Protein AF-A0A821ZED7-F1 (afdb_monomer)

Solvent-accessible surface area (backbone atoms only — not comparable to full-atom values): 11485 Å² total; per-residue (Å²): 118,68,42,68,79,34,66,91,42,49,77,51,62,56,98,90,36,74,60,64,66,89,78,48,99,65,53,73,70,54,50,53,51,42,53,54,39,48,53,54,67,72,41,85,86,70,40,45,30,49,50,81,95,65,51,43,73,31,58,73,93,42,46,55,97,57,36,28,42,31,74,56,86,96,61,65,50,44,13,25,64,78,73,49,38,64,53,63,80,92,54,79,62,94,71,39,61,68,61,51,50,53,52,52,52,31,54,76,72,66,37,33,46,43,71,85,81,56,51,80,43,80,78,89,59,62,57,31,76,38,74,44,97,87,68,50,48,21,28,55,87,78,29,42,53,57,89,72,66,90,68,74,61,58,52,72,74,36,50,53,53,48,54,51,56,54,56,72,67,50,74,91,82,78,83,83,82,87,85,86,86,88,88,132

Mean predicted aligned error: 10.63 Å

Structure (mmCIF, N/CA/C/O backbone):
data_AF-A0A821ZED7-F1
#
_entry.id   AF-A0A821ZED7-F1
#
loop_
_atom_site.group_PDB
_atom_site.id
_atom_site.type_symbol
_atom_site.label_atom_id
_atom_site.label_alt_id
_atom_site.label_comp_id
_atom_site.label_asym_id
_atom_site.label_entity_id
_atom_site.label_seq_id
_atom_site.pdbx_PDB_ins_code
_atom_site.Cartn_x
_atom_site.Cartn_y
_atom_site.Cartn_z
_atom_site.occupancy
_atom_site.B_iso_or_equiv
_atom_site.auth_seq_id
_atom_site.auth_comp_id
_atom_site.auth_asym_id
_atom_site.auth_atom_id
_atom_site.pdbx_PDB_model_num
ATOM 1 N N . MET A 1 1 ? -22.195 -2.276 27.627 1.00 65.94 1 MET A N 1
ATOM 2 C CA . MET A 1 1 ? -23.221 -2.212 26.563 1.00 65.94 1 MET A CA 1
ATOM 3 C C . MET A 1 1 ? -22.859 -3.250 25.502 1.00 65.94 1 MET A C 1
ATOM 5 O O . MET A 1 1 ? -21.744 -3.191 25.002 1.00 65.94 1 MET A O 1
ATOM 9 N N . LYS A 1 2 ? -23.727 -4.237 25.220 1.00 77.44 2 LYS A N 1
ATOM 10 C CA . LYS A 1 2 ? -23.383 -5.402 24.369 1.00 77.44 2 LYS A CA 1
ATOM 11 C C . LYS A 1 2 ? -23.077 -5.035 22.908 1.00 77.44 2 LYS A C 1
ATOM 13 O O . LYS A 1 2 ? -22.181 -5.623 22.322 1.00 77.44 2 LYS A O 1
ATOM 18 N N . SER A 1 3 ? -23.728 -4.008 22.360 1.00 76.69 3 SER A N 1
ATOM 19 C CA . SER A 1 3 ? -23.512 -3.530 20.980 1.00 76.69 3 SER A CA 1
ATOM 20 C C . SER A 1 3 ? -22.086 -3.054 20.676 1.00 76.69 3 SER A C 1
ATOM 22 O O . SER A 1 3 ? -21.687 -2.979 19.524 1.00 76.69 3 SER A O 1
ATOM 24 N N . MET A 1 4 ? -21.287 -2.743 21.699 1.00 81.62 4 MET A N 1
ATOM 25 C CA . MET A 1 4 ? -19.880 -2.355 21.526 1.00 81.62 4 MET A CA 1
ATOM 26 C C . MET A 1 4 ? -18.943 -3.569 21.420 1.00 81.62 4 MET A C 1
ATOM 28 O O . MET A 1 4 ? -17.781 -3.428 21.043 1.00 81.62 4 MET A O 1
ATOM 32 N N . GLN A 1 5 ? -19.440 -4.755 21.767 1.00 83.38 5 GLN A N 1
ATOM 33 C CA . GLN A 1 5 ? -18.727 -6.032 21.708 1.00 83.38 5 GLN A CA 1
ATOM 34 C C . GLN A 1 5 ? -19.256 -6.927 20.580 1.00 83.38 5 GLN A C 1
ATOM 36 O O . GLN A 1 5 ? -18.523 -7.790 20.113 1.00 83.38 5 GLN A O 1
ATOM 41 N N . ASP A 1 6 ? -20.491 -6.694 20.130 1.00 85.56 6 ASP A N 1
ATOM 42 C CA . ASP A 1 6 ? -21.170 -7.459 19.088 1.00 85.56 6 ASP A CA 1
ATOM 43 C C . ASP A 1 6 ? -21.536 -6.555 17.902 1.00 85.56 6 ASP A C 1
ATOM 45 O O . ASP A 1 6 ? -22.402 -5.683 18.007 1.00 85.56 6 ASP A O 1
ATOM 49 N N . GLU A 1 7 ? -20.868 -6.783 16.770 1.00 87.31 7 GLU A N 1
ATOM 50 C CA . GLU A 1 7 ? -21.065 -6.045 15.519 1.00 87.31 7 GLU A CA 1
ATOM 51 C C . GLU A 1 7 ? -22.490 -6.192 14.963 1.00 87.31 7 GLU A C 1
ATOM 53 O O . GLU A 1 7 ? -23.028 -5.239 14.402 1.00 87.31 7 GLU A O 1
ATOM 58 N N . THR A 1 8 ? -23.152 -7.335 15.177 1.00 86.25 8 THR A N 1
ATOM 59 C CA . THR A 1 8 ? -24.522 -7.576 14.681 1.00 86.25 8 THR A CA 1
ATOM 60 C C . THR A 1 8 ? -25.559 -6.694 15.377 1.00 86.25 8 THR A C 1
ATOM 62 O O . THR A 1 8 ? -26.624 -6.389 14.828 1.00 86.25 8 THR A O 1
ATOM 65 N N . LEU A 1 9 ? -25.221 -6.235 16.584 1.00 86.69 9 LEU A N 1
ATOM 66 C CA . LEU A 1 9 ? -26.034 -5.361 17.419 1.00 86.69 9 LEU A CA 1
ATOM 67 C C . LEU A 1 9 ? -25.648 -3.881 17.270 1.00 86.69 9 LEU A C 1
ATOM 69 O O . LEU A 1 9 ? -26.170 -3.042 18.012 1.00 86.69 9 LEU A O 1
ATOM 73 N N . MET A 1 10 ? -24.747 -3.547 16.339 1.00 86.88 10 MET A N 1
ATOM 74 C CA . MET A 1 10 ? -24.319 -2.179 16.059 1.00 86.88 10 MET A CA 1
ATOM 75 C C . MET A 1 10 ? -25.014 -1.617 14.801 1.00 86.88 10 MET A C 1
ATOM 77 O O . MET A 1 10 ? -25.105 -2.302 13.782 1.00 86.88 10 MET A O 1
ATOM 81 N N . PRO A 1 11 ? -25.490 -0.358 14.821 1.00 87.88 11 PRO A N 1
ATOM 82 C CA . PRO A 1 11 ? -25.759 0.457 16.006 1.00 87.88 11 PRO A CA 1
ATOM 83 C C . PRO A 1 11 ? -26.922 -0.123 16.839 1.00 87.88 11 PRO A C 1
ATOM 85 O O . PRO A 1 11 ? -27.769 -0.833 16.292 1.00 87.88 11 PRO A O 1
ATOM 88 N N . PRO A 1 12 ? -27.010 0.189 18.146 1.00 87.31 12 PRO A N 1
ATOM 89 C CA . PRO A 1 12 ? -28.107 -0.255 18.996 1.00 87.31 12 PRO A CA 1
ATOM 90 C C . PRO A 1 12 ? -29.443 0.304 18.492 1.00 87.31 12 PRO A C 1
ATOM 92 O O . PRO A 1 12 ? -29.582 1.501 18.223 1.00 87.31 12 PRO A O 1
ATOM 95 N N . ARG A 1 13 ? -30.437 -0.582 18.374 1.00 87.50 13 ARG A N 1
ATOM 96 C CA . ARG A 1 13 ? -31.783 -0.270 17.877 1.00 87.50 13 ARG A CA 1
ATOM 97 C C . ARG A 1 13 ? -32.850 -0.687 18.888 1.00 87.50 13 ARG A C 1
ATOM 99 O O . ARG A 1 13 ? -32.716 -1.721 19.536 1.00 87.50 13 ARG A O 1
ATOM 106 N N . CYS A 1 14 ? -33.933 0.079 18.969 1.00 86.62 14 CYS A N 1
ATOM 107 C CA . CYS A 1 14 ? -35.180 -0.300 19.636 1.00 86.62 14 CYS A CA 1
ATOM 108 C C . CYS A 1 14 ? -36.327 -0.106 18.641 1.00 86.62 14 CYS A C 1
ATOM 110 O O . CYS A 1 14 ? -36.408 0.943 18.002 1.00 86.62 14 CYS A O 1
ATOM 112 N N . CYS A 1 15 ? -37.180 -1.117 18.454 1.00 88.69 15 CYS A N 1
ATOM 113 C CA . CYS A 1 15 ? -38.285 -1.067 17.486 1.00 88.69 15 CYS A CA 1
ATOM 114 C C . CYS A 1 15 ? -37.839 -0.601 16.080 1.00 88.69 15 CYS A C 1
ATOM 116 O O . CYS A 1 15 ? -38.479 0.251 15.472 1.00 88.69 15 CYS A O 1
ATOM 118 N N . GLN A 1 16 ? -36.700 -1.120 15.595 1.00 83.19 16 GLN A N 1
ATOM 119 C CA . GLN A 1 16 ? -36.053 -0.755 14.318 1.00 83.19 16 GLN A CA 1
ATOM 120 C C . GLN A 1 16 ? -35.520 0.687 14.208 1.00 83.19 16 GLN A C 1
ATOM 122 O O . GLN A 1 16 ? -34.927 1.042 13.192 1.00 83.19 16 GLN A O 1
ATOM 127 N N . LYS A 1 17 ? -35.645 1.515 15.248 1.00 87.00 17 LYS A N 1
ATOM 128 C CA . LYS A 1 17 ? -35.076 2.867 15.281 1.00 87.00 17 LYS A CA 1
ATOM 129 C C . LYS A 1 17 ? -33.720 2.852 15.976 1.00 87.00 17 LYS A C 1
ATOM 131 O O . LYS A 1 17 ? -33.575 2.234 17.032 1.00 87.00 17 LYS A O 1
ATOM 136 N N . ILE A 1 18 ? -32.730 3.524 15.386 1.00 86.31 18 ILE A N 1
ATOM 137 C CA . ILE A 1 18 ? -31.424 3.739 16.024 1.00 86.31 18 ILE A CA 1
ATOM 138 C C . ILE 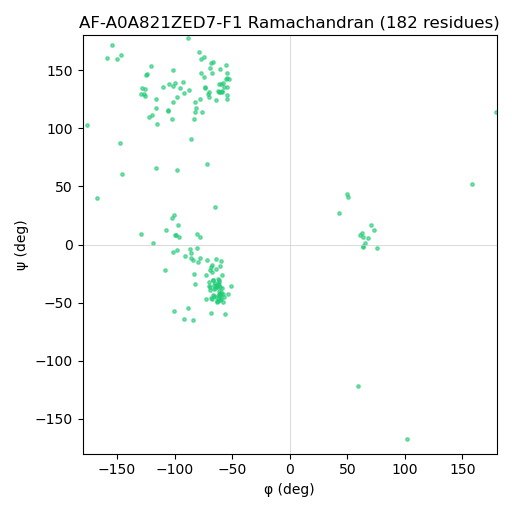A 1 18 ? -31.649 4.559 17.289 1.00 86.31 18 ILE A C 1
ATOM 140 O O . ILE A 1 18 ? -32.362 5.560 17.257 1.00 86.31 18 ILE A O 1
ATOM 144 N N . ILE A 1 19 ? -31.053 4.123 18.393 1.00 85.38 19 ILE A N 1
ATOM 145 C CA . ILE A 1 19 ? -31.122 4.843 19.661 1.00 85.38 19 ILE A CA 1
ATOM 146 C C . ILE A 1 19 ? -30.079 5.970 19.613 1.00 85.38 19 ILE A C 1
ATOM 148 O O . ILE A 1 19 ? -28.888 5.664 19.501 1.00 85.38 19 ILE A O 1
ATOM 152 N N . PRO A 1 20 ? -30.482 7.252 19.693 1.00 83.62 20 PRO A N 1
ATOM 153 C CA . PRO A 1 20 ? -29.536 8.359 19.789 1.00 83.62 20 PRO A CA 1
ATOM 154 C C . PRO A 1 20 ? -28.691 8.218 21.053 1.00 83.62 20 PRO A C 1
ATOM 156 O O . PRO A 1 20 ? -29.234 8.003 22.140 1.00 83.62 20 PRO A O 1
ATOM 159 N N . ILE A 1 21 ? -27.369 8.343 20.926 1.00 81.12 21 ILE A N 1
ATOM 160 C CA 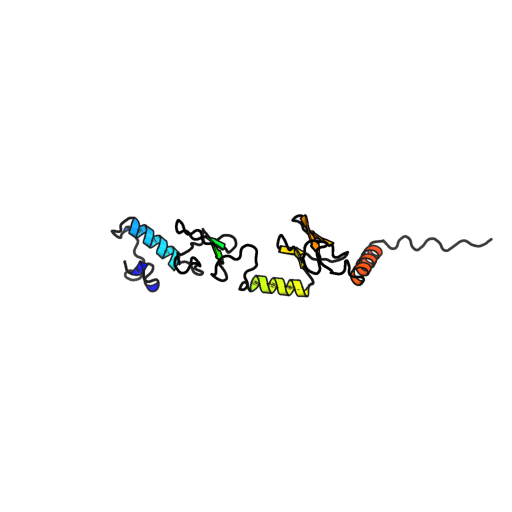. ILE A 1 21 ? -26.476 8.157 22.074 1.00 81.12 21 ILE A CA 1
ATOM 161 C C . ILE A 1 21 ? -26.648 9.236 23.135 1.00 81.12 21 ILE A C 1
ATOM 163 O O . ILE A 1 21 ? -26.498 8.944 24.316 1.00 81.12 21 ILE A O 1
ATOM 167 N N . ASP A 1 22 ? -27.027 10.442 22.717 1.00 76.06 22 ASP A N 1
ATOM 168 C CA . ASP A 1 22 ? -27.210 11.597 23.599 1.00 76.06 22 ASP A CA 1
ATOM 169 C C . ASP A 1 22 ? -28.350 11.381 24.606 1.00 76.06 22 ASP A C 1
ATOM 171 O O . ASP A 1 22 ? -28.396 12.009 25.660 1.00 76.06 22 ASP A O 1
ATOM 175 N N . LEU A 1 23 ? -29.271 10.460 24.298 1.00 71.75 23 LEU A N 1
ATOM 176 C CA . LEU A 1 23 ? -30.372 10.071 25.179 1.00 71.75 23 LEU A CA 1
ATOM 177 C C . LEU A 1 23 ? -29.975 8.976 26.177 1.00 71.75 23 LEU A C 1
ATOM 179 O O . LEU A 1 23 ? -30.729 8.675 27.105 1.00 71.75 23 LEU A O 1
ATOM 183 N N . ALA A 1 24 ? -28.813 8.353 25.995 1.00 75.81 24 ALA A N 1
ATOM 184 C CA . ALA A 1 24 ? -28.309 7.346 26.907 1.00 75.81 24 ALA A CA 1
ATOM 185 C C . ALA A 1 24 ? -27.513 8.023 28.034 1.00 75.81 24 ALA A C 1
ATOM 187 O O . ALA A 1 24 ? -26.651 8.863 27.794 1.00 75.81 24 ALA A O 1
ATOM 188 N N . LYS A 1 25 ? -27.769 7.626 29.288 1.00 83.00 25 LYS A N 1
ATOM 189 C CA . LYS A 1 25 ? -26.986 8.057 30.462 1.00 83.00 25 LYS A CA 1
ATOM 190 C C . LYS A 1 25 ? -25.606 7.387 30.457 1.00 83.00 25 LYS A C 1
ATOM 192 O O . LYS A 1 25 ? -25.348 6.483 31.250 1.00 83.00 25 LYS A O 1
ATOM 197 N N . LEU A 1 26 ? -24.760 7.776 29.509 1.00 84.69 26 LEU A N 1
ATOM 198 C CA . LEU A 1 26 ? -23.417 7.243 29.311 1.00 84.69 26 LEU A CA 1
ATOM 199 C C . LEU A 1 26 ? -22.364 8.196 29.868 1.00 84.69 26 LEU A C 1
ATOM 201 O O . LEU A 1 26 ? -22.533 9.413 29.874 1.00 84.69 26 LEU A O 1
ATOM 205 N N . THR A 1 27 ? -21.248 7.631 30.314 1.00 89.06 27 THR A N 1
ATOM 206 C CA . THR A 1 27 ? -20.055 8.412 30.652 1.00 89.06 27 THR A CA 1
ATOM 207 C C . THR A 1 27 ? -19.317 8.835 29.382 1.00 89.06 27 THR A C 1
ATOM 209 O O . THR A 1 27 ? -19.437 8.185 28.341 1.00 89.06 27 THR A O 1
ATOM 212 N N . SER A 1 28 ? -18.477 9.870 29.466 1.00 87.94 28 SER A N 1
ATOM 213 C CA . SER A 1 28 ? -17.655 10.325 28.333 1.00 87.94 28 SER A CA 1
ATOM 214 C C . SER A 1 28 ? -16.826 9.188 27.725 1.00 87.94 28 SER A C 1
ATOM 216 O O . SER A 1 28 ? -16.822 8.997 26.514 1.00 87.94 28 SER A O 1
ATOM 218 N N . THR A 1 29 ? -16.227 8.334 28.562 1.00 88.69 29 THR A N 1
ATOM 219 C CA . THR A 1 29 ? -15.468 7.156 28.111 1.00 88.69 29 THR A CA 1
ATOM 220 C C . THR A 1 29 ? -16.332 6.138 27.362 1.00 88.69 29 THR A C 1
ATOM 222 O O . THR A 1 29 ? -15.872 5.500 26.416 1.00 88.69 29 THR A O 1
ATOM 225 N N . GLN A 1 30 ? -17.590 5.945 27.765 1.00 88.94 30 GLN A N 1
ATOM 226 C CA . GLN A 1 30 ? -18.505 5.044 27.058 1.00 88.94 30 GLN A CA 1
ATOM 227 C C . GLN A 1 30 ? -18.900 5.608 25.693 1.00 88.94 30 GLN A C 1
ATOM 229 O O . GLN A 1 30 ? -18.949 4.849 24.726 1.00 88.94 30 GLN A O 1
ATOM 234 N N . ILE A 1 31 ? -19.128 6.919 25.611 1.00 88.62 31 ILE A N 1
ATOM 235 C CA . ILE A 1 31 ? -19.429 7.627 24.362 1.00 88.62 31 ILE A CA 1
ATOM 236 C C . ILE A 1 31 ? -18.240 7.526 23.397 1.00 88.62 31 ILE A C 1
ATOM 238 O O . ILE A 1 31 ? -18.404 7.106 22.252 1.00 88.62 31 ILE A O 1
ATOM 242 N N . GLU A 1 32 ? -17.023 7.805 23.866 1.00 87.94 32 GLU A N 1
ATOM 243 C CA . GLU A 1 32 ? -15.794 7.674 23.070 1.00 87.94 32 GLU A CA 1
ATOM 244 C C . GLU A 1 32 ? -15.605 6.253 22.532 1.00 87.94 32 GLU A C 1
ATOM 246 O O . GLU A 1 32 ? -15.394 6.050 21.333 1.00 87.94 32 GLU A O 1
ATOM 251 N N . ASN A 1 33 ? -15.738 5.252 23.406 1.00 88.44 33 ASN A N 1
ATOM 252 C CA . ASN A 1 33 ? -15.625 3.853 23.014 1.00 88.44 33 ASN A CA 1
ATOM 253 C C . ASN A 1 33 ? -16.723 3.448 22.024 1.00 88.44 33 ASN A C 1
ATOM 255 O O . ASN A 1 33 ? -16.462 2.652 21.120 1.00 88.44 33 ASN A O 1
ATOM 259 N N . PHE A 1 34 ? -17.942 3.979 22.166 1.00 90.38 34 PHE A N 1
ATOM 260 C CA . PHE A 1 34 ? -19.003 3.728 21.199 1.00 90.38 34 PHE A CA 1
ATOM 261 C C . PHE A 1 34 ? -18.637 4.291 19.836 1.00 90.38 34 PHE A C 1
ATOM 263 O O . PHE A 1 34 ? -18.731 3.563 18.855 1.00 90.38 34 PHE A O 1
ATOM 270 N N . HIS A 1 35 ? -18.195 5.547 19.752 1.00 90.38 35 HIS A N 1
ATOM 271 C CA . HIS A 1 35 ? -17.814 6.144 18.473 1.00 90.38 35 HIS A CA 1
ATOM 272 C C . HIS A 1 35 ? -16.650 5.391 17.828 1.00 90.38 35 HIS A C 1
ATOM 274 O O . HIS A 1 35 ? -16.680 5.139 16.623 1.00 90.38 35 HIS A O 1
ATOM 280 N N . ALA A 1 36 ? -15.662 4.970 18.623 1.00 90.88 36 ALA A N 1
ATOM 281 C CA . ALA A 1 36 ? -14.556 4.148 18.146 1.00 90.88 36 ALA A CA 1
ATOM 282 C C . ALA A 1 36 ? -15.047 2.809 17.570 1.00 90.88 36 ALA A C 1
ATOM 284 O O . ALA A 1 36 ? -14.664 2.447 16.457 1.00 90.88 36 ALA A O 1
ATOM 285 N N . LYS A 1 37 ? -15.935 2.104 18.284 1.00 92.00 37 LYS A N 1
ATOM 286 C CA . LYS A 1 37 ? -16.504 0.828 17.827 1.00 92.00 37 LYS A CA 1
ATOM 287 C C . LYS A 1 37 ? -17.467 0.975 16.662 1.00 92.00 37 LYS A C 1
ATOM 289 O O . LYS A 1 37 ? -17.469 0.133 15.775 1.00 92.00 37 LYS A O 1
ATOM 294 N N . HIS A 1 38 ? -18.237 2.055 16.626 1.00 91.94 38 HIS A N 1
ATOM 295 C CA . HIS A 1 38 ? -19.121 2.365 15.514 1.00 91.94 38 HIS A CA 1
ATOM 296 C C . HIS A 1 38 ? -18.305 2.564 14.245 1.00 91.94 38 HIS A C 1
ATOM 298 O O . HIS A 1 38 ? -18.601 1.941 13.235 1.00 91.94 38 HIS A O 1
ATOM 304 N N . LEU A 1 39 ? -17.246 3.378 14.317 1.00 93.88 39 LEU A N 1
ATOM 305 C CA . LEU A 1 39 ? -16.345 3.613 13.195 1.00 93.88 39 LEU A CA 1
ATOM 306 C C . LEU A 1 39 ? -15.669 2.321 12.727 1.00 93.88 39 LEU A C 1
ATOM 308 O O . LEU A 1 39 ? -15.585 2.083 11.523 1.00 93.88 39 LEU A O 1
ATOM 312 N N . GLU A 1 40 ? -15.185 1.501 13.662 1.00 95.62 40 GLU A N 1
ATOM 313 C CA . GLU A 1 40 ? -14.611 0.189 13.359 1.00 95.62 40 GLU A CA 1
ATOM 314 C C . GLU A 1 40 ? -15.626 -0.667 12.593 1.00 95.62 40 GLU A C 1
ATOM 316 O O . GLU A 1 40 ? -15.390 -1.010 11.436 1.00 95.62 40 GLU A O 1
ATOM 321 N N . TYR A 1 41 ? -16.792 -0.930 13.179 1.00 93.75 41 TYR A N 1
ATOM 322 C CA . TYR A 1 41 ? -17.798 -1.820 12.602 1.00 93.75 41 TYR A CA 1
ATOM 323 C C . TYR A 1 41 ? -18.427 -1.291 11.308 1.00 93.75 41 TYR A C 1
ATOM 325 O O . TYR A 1 41 ? -18.730 -2.073 10.415 1.00 93.75 41 TYR A O 1
ATOM 333 N N . SER A 1 42 ? -18.535 0.028 11.131 1.00 92.25 42 SER A N 1
ATOM 334 C CA . SER A 1 42 ? -19.018 0.618 9.877 1.00 92.25 42 SER A CA 1
ATOM 335 C C . SER A 1 42 ? -17.973 0.634 8.754 1.00 92.25 42 SER A C 1
ATOM 337 O O . SER A 1 42 ? -18.300 0.959 7.615 1.00 92.25 42 SER A O 1
ATOM 339 N N . THR A 1 43 ? -16.702 0.346 9.049 1.00 94.62 43 THR A N 1
ATOM 340 C CA . THR A 1 43 ? -15.640 0.318 8.035 1.00 94.62 43 THR A CA 1
ATOM 341 C C . THR A 1 43 ? -15.654 -1.030 7.313 1.00 94.62 43 THR A C 1
ATOM 343 O O . THR A 1 43 ? -15.502 -2.065 7.951 1.00 94.62 43 THR A O 1
ATOM 346 N N . LYS A 1 44 ? -15.795 -1.022 5.981 1.00 90.69 44 LYS A N 1
ATOM 347 C CA . LYS A 1 44 ? -15.845 -2.237 5.146 1.00 90.69 44 LYS A CA 1
ATOM 348 C C . LYS A 1 44 ? -14.501 -2.977 5.094 1.00 90.69 44 LYS A C 1
ATOM 350 O O . LYS A 1 44 ? -14.404 -4.118 5.530 1.00 90.69 44 LYS A O 1
ATOM 355 N N . ASP A 1 45 ? -13.447 -2.308 4.628 1.00 92.31 45 ASP A N 1
ATOM 356 C CA . ASP A 1 45 ? -12.113 -2.906 4.471 1.00 92.31 45 ASP A CA 1
ATOM 357 C C . ASP A 1 45 ? -11.215 -2.574 5.662 1.00 92.31 45 ASP A C 1
ATOM 359 O O . ASP A 1 45 ? -10.208 -1.865 5.547 1.00 92.31 45 ASP A O 1
ATOM 363 N N . ARG A 1 46 ? -11.603 -3.076 6.839 1.00 96.06 46 ARG A N 1
ATOM 364 C CA . ARG A 1 46 ? -10.897 -2.800 8.095 1.00 96.06 46 ARG A CA 1
ATOM 365 C C . ARG A 1 46 ? -9.414 -3.143 8.004 1.00 96.06 46 ARG A C 1
ATOM 367 O O . ARG A 1 46 ? -8.975 -4.075 7.319 1.00 96.06 46 ARG A O 1
ATOM 374 N N . LEU A 1 47 ? -8.630 -2.367 8.735 1.00 98.00 47 LEU A N 1
ATOM 375 C CA . LEU A 1 47 ? -7.212 -2.598 8.912 1.00 98.00 47 LEU A CA 1
ATOM 376 C C . LEU A 1 47 ? -6.922 -2.646 10.403 1.00 98.00 47 LEU A C 1
ATOM 378 O O . LEU A 1 47 ? -7.375 -1.794 11.161 1.00 98.00 47 LEU A O 1
ATOM 382 N N . TYR A 1 48 ? -6.156 -3.644 10.807 1.00 97.94 48 TYR A N 1
ATOM 383 C CA . TYR A 1 48 ? -5.719 -3.827 12.180 1.00 97.94 48 TYR A CA 1
ATOM 384 C C . TYR A 1 48 ? -4.202 -3.811 12.216 1.00 97.94 48 TYR A C 1
ATOM 386 O O . TYR A 1 48 ? -3.555 -4.134 11.221 1.00 97.94 48 TYR A O 1
ATOM 394 N N . CYS A 1 49 ? -3.635 -3.429 13.356 1.00 98.25 49 CYS A N 1
ATOM 395 C CA . CYS A 1 49 ? -2.201 -3.530 13.573 1.00 98.25 49 CYS A CA 1
ATOM 396 C C . CYS A 1 49 ? -1.736 -4.970 13.325 1.00 98.25 49 CYS A C 1
ATOM 398 O O . CYS A 1 49 ? -2.231 -5.899 13.959 1.00 98.25 49 CYS A O 1
ATOM 400 N N . SER A 1 50 ? -0.755 -5.140 12.441 1.00 98.06 50 SER A N 1
ATOM 401 C CA . SER A 1 50 ? -0.186 -6.445 12.083 1.00 98.06 50 SER A CA 1
ATOM 402 C C . SER A 1 50 ? 0.526 -7.147 13.238 1.00 98.06 50 SER A C 1
ATOM 404 O O . SER A 1 50 ? 0.865 -8.318 13.114 1.00 98.06 50 SER A O 1
ATOM 406 N N . GLN A 1 51 ? 0.787 -6.444 14.344 1.00 97.94 51 GLN A N 1
ATOM 407 C CA . GLN A 1 51 ? 1.326 -7.036 15.561 1.00 97.94 51 GLN A CA 1
ATOM 408 C C . GLN A 1 51 ? 0.217 -7.789 16.307 1.00 97.94 51 GLN A C 1
ATOM 410 O O . GLN A 1 51 ? -0.679 -7.126 16.843 1.00 97.94 51 GLN A O 1
ATOM 415 N N . PRO A 1 52 ? 0.294 -9.130 16.436 1.00 95.31 52 PRO A N 1
ATOM 416 C CA . PRO A 1 52 ? -0.796 -9.926 17.008 1.00 95.31 52 PRO A CA 1
ATOM 417 C C . PRO A 1 52 ? -1.162 -9.522 18.442 1.00 95.31 52 PRO A C 1
ATOM 419 O O . PRO A 1 52 ? -2.337 -9.451 18.791 1.00 95.31 52 PRO A O 1
ATOM 422 N N . THR A 1 53 ? -0.165 -9.158 19.256 1.00 96.69 53 THR A N 1
ATOM 423 C CA . THR A 1 53 ? -0.361 -8.680 20.638 1.00 96.69 53 THR A CA 1
ATOM 424 C C . THR A 1 53 ? -0.976 -7.278 20.730 1.00 96.69 53 THR A C 1
ATOM 426 O O . THR A 1 53 ? -1.394 -6.853 21.805 1.00 96.69 53 THR A O 1
ATOM 429 N N . CYS A 1 54 ? -1.021 -6.531 19.625 1.00 97.31 54 CYS A N 1
ATOM 430 C CA . CYS A 1 54 ? -1.604 -5.196 19.565 1.00 97.31 54 CYS A CA 1
ATOM 431 C C . CYS A 1 54 ? -3.011 -5.226 18.971 1.00 97.31 54 CYS A C 1
ATOM 433 O O . CYS A 1 54 ? -3.934 -4.726 19.612 1.00 97.31 54 CYS A O 1
ATOM 435 N N . SER A 1 55 ? -3.150 -5.747 17.743 1.00 95.81 55 SER A N 1
ATOM 436 C CA . SER A 1 55 ? -4.406 -5.904 16.987 1.00 95.81 55 SER A CA 1
ATOM 437 C C . SER A 1 55 ? -5.364 -4.702 17.048 1.00 95.81 55 SER A C 1
ATOM 439 O O . SER A 1 55 ? -6.576 -4.836 16.923 1.0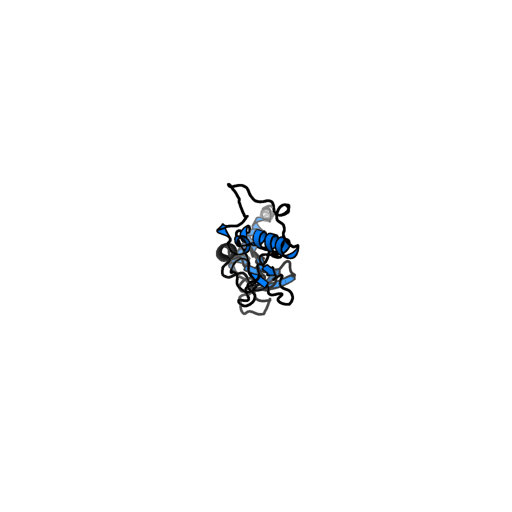0 95.81 55 SER A O 1
ATOM 441 N N . THR A 1 56 ? -4.829 -3.495 17.258 1.00 97.25 56 THR A N 1
ATOM 442 C CA . THR A 1 56 ? -5.626 -2.271 17.383 1.00 97.25 56 THR A CA 1
ATOM 443 C C . THR A 1 56 ? -6.153 -1.874 16.011 1.00 97.25 56 THR A C 1
ATOM 445 O O . THR A 1 56 ? -5.392 -1.870 15.041 1.00 97.25 56 THR A O 1
ATOM 448 N N . PHE A 1 57 ? -7.438 -1.522 15.929 1.00 97.69 57 PHE A N 1
ATOM 449 C CA . PHE A 1 57 ? -8.047 -1.002 14.708 1.00 97.69 57 PHE A CA 1
ATOM 450 C C . PHE A 1 57 ? -7.333 0.273 14.235 1.00 97.69 57 PHE A C 1
ATOM 452 O O . PHE A 1 57 ? -7.093 1.204 15.008 1.00 97.69 57 PHE A O 1
ATOM 459 N N . ILE A 1 58 ? -6.987 0.309 12.950 1.00 98.12 58 ILE A N 1
ATOM 460 C CA . ILE A 1 58 ? -6.355 1.444 12.285 1.00 98.12 58 ILE A CA 1
ATOM 461 C C . ILE A 1 58 ? -7.437 2.162 11.469 1.00 98.12 58 ILE A C 1
ATOM 463 O O . ILE A 1 58 ? -7.870 1.641 10.440 1.00 98.12 58 ILE A O 1
ATOM 467 N N . PRO A 1 59 ? -7.882 3.358 11.895 1.00 96.62 59 PRO A N 1
ATOM 468 C CA . PRO A 1 59 ? -8.946 4.067 11.201 1.00 96.62 59 PRO A CA 1
ATOM 469 C C . PRO A 1 59 ? -8.472 4.566 9.825 1.00 96.62 59 PRO A C 1
ATOM 471 O O . PRO A 1 59 ? -7.296 4.920 9.693 1.00 96.62 59 PRO A O 1
ATOM 474 N N . PRO A 1 60 ? -9.374 4.710 8.831 1.00 96.69 60 PRO A N 1
ATOM 475 C CA . PRO A 1 60 ? -9.019 5.138 7.472 1.00 96.69 60 PRO A CA 1
ATOM 476 C C . PRO A 1 60 ? -8.178 6.419 7.408 1.00 96.69 60 PRO A C 1
ATOM 478 O O . PRO A 1 60 ? -7.242 6.508 6.624 1.00 96.69 60 PRO A O 1
ATOM 481 N N . LYS A 1 61 ? -8.425 7.375 8.315 1.00 96.19 61 LYS A N 1
ATOM 482 C CA . LYS A 1 61 ? -7.650 8.626 8.439 1.00 96.19 61 LYS A CA 1
ATOM 483 C C . LYS A 1 61 ? -6.151 8.442 8.731 1.00 96.19 61 LYS A C 1
ATOM 485 O O . LYS A 1 61 ? -5.395 9.401 8.647 1.00 96.19 61 LYS A O 1
ATOM 490 N N . ARG A 1 62 ? -5.721 7.243 9.139 1.00 96.75 62 ARG A N 1
ATOM 491 C CA . ARG A 1 62 ? -4.315 6.886 9.402 1.00 96.75 62 ARG A CA 1
ATOM 492 C C . ARG A 1 62 ? -3.734 5.963 8.334 1.00 96.75 62 ARG A C 1
ATOM 494 O O . ARG A 1 62 ? -2.675 5.381 8.563 1.00 96.75 62 ARG A O 1
ATOM 501 N N . ILE A 1 63 ? -4.428 5.807 7.209 1.00 96.69 63 ILE A N 1
ATOM 502 C CA . ILE A 1 63 ? -3.975 5.031 6.062 1.00 96.69 63 ILE A CA 1
ATOM 503 C C . ILE A 1 63 ? -3.551 6.013 4.974 1.00 96.69 63 ILE A C 1
ATOM 505 O O . ILE A 1 63 ? -4.368 6.763 4.450 1.00 96.69 63 ILE A O 1
ATOM 509 N N . VAL A 1 64 ? -2.264 6.010 4.637 1.00 95.12 64 VAL A N 1
ATOM 510 C CA . VAL A 1 64 ? -1.682 6.865 3.596 1.00 95.12 64 VAL A CA 1
ATOM 511 C C . VAL A 1 64 ? -0.943 5.971 2.613 1.00 95.12 64 VAL A C 1
ATOM 513 O O . VAL A 1 64 ? -0.132 5.146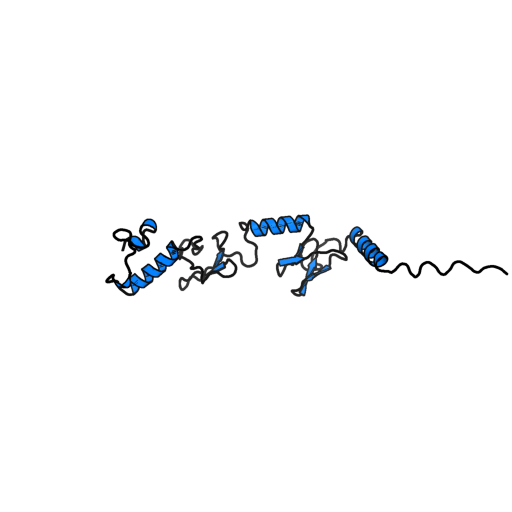 3.026 1.00 95.12 64 VAL A O 1
ATOM 516 N N . ASN A 1 65 ? -1.232 6.110 1.316 1.00 91.88 65 ASN A N 1
ATOM 517 C CA . ASN A 1 65 ? -0.621 5.307 0.247 1.00 91.88 65 ASN A CA 1
ATOM 518 C C . ASN A 1 65 ? -0.672 3.789 0.517 1.00 91.88 65 ASN A C 1
ATOM 520 O O . ASN A 1 65 ? 0.307 3.077 0.316 1.00 91.88 65 ASN A O 1
ATOM 524 N N . GLY A 1 66 ? -1.803 3.299 1.036 1.00 93.38 66 GLY A N 1
ATOM 525 C CA . GLY A 1 66 ? -1.988 1.881 1.361 1.00 93.38 66 GLY A CA 1
ATOM 526 C C . GLY A 1 66 ? -1.221 1.392 2.598 1.00 93.38 66 GLY A C 1
ATOM 527 O O . GLY A 1 66 ? -1.132 0.189 2.832 1.00 93.38 66 GLY A O 1
ATOM 528 N N . ILE A 1 67 ? -0.671 2.297 3.412 1.00 97.00 67 ILE A N 1
ATOM 529 C CA . ILE A 1 67 ? 0.031 1.967 4.656 1.00 97.00 67 ILE A CA 1
ATOM 530 C C . ILE A 1 67 ? -0.732 2.574 5.830 1.00 97.00 67 ILE A C 1
ATOM 532 O O . ILE A 1 67 ? -0.875 3.791 5.929 1.00 97.00 67 ILE A O 1
ATOM 536 N N . GLY A 1 68 ? -1.223 1.720 6.725 1.00 97.56 68 GLY A N 1
ATOM 537 C CA . GLY A 1 68 ? -1.877 2.124 7.963 1.00 97.56 68 GLY A CA 1
ATOM 538 C C . GLY A 1 68 ? -0.902 2.214 9.126 1.00 97.56 68 GLY A C 1
ATOM 539 O O . GLY A 1 68 ? -0.184 1.253 9.391 1.00 97.56 68 GLY A O 1
ATOM 540 N N . THR A 1 69 ? -0.911 3.325 9.860 1.00 98.19 69 THR A N 1
ATOM 541 C CA . THR A 1 69 ? -0.074 3.504 11.060 1.00 98.19 69 THR A CA 1
ATOM 542 C C . THR A 1 69 ? -0.893 3.302 12.329 1.00 98.19 69 THR A C 1
ATOM 544 O O . THR A 1 69 ? -1.854 4.041 12.569 1.00 98.19 69 THR A O 1
ATOM 547 N N . CYS A 1 70 ? -0.479 2.357 13.177 1.00 98.00 70 CYS A N 1
ATOM 548 C CA . CYS A 1 70 ? -1.170 2.019 14.420 1.00 98.00 70 CYS A CA 1
ATOM 549 C C . CYS A 1 70 ? -1.372 3.253 15.329 1.00 98.00 70 CYS A C 1
ATOM 551 O O . CYS A 1 70 ? -0.407 3.975 15.599 1.00 98.00 70 CYS A O 1
ATOM 553 N N . PRO A 1 71 ? -2.603 3.518 15.817 1.00 96.56 71 PRO A N 1
ATOM 554 C CA . PRO A 1 71 ? -2.880 4.657 16.690 1.00 96.56 71 PRO A CA 1
ATOM 555 C C . PRO A 1 71 ? -2.500 4.450 18.153 1.00 96.56 71 PRO A C 1
ATOM 557 O O . PRO A 1 71 ? -2.443 5.430 18.892 1.00 96.56 71 PRO A O 1
ATOM 560 N N . LYS A 1 72 ? -2.253 3.207 18.582 1.00 96.25 72 LYS A N 1
ATOM 561 C CA . LYS A 1 72 ? -1.914 2.905 19.973 1.00 96.25 72 LYS A CA 1
ATOM 562 C C . LYS A 1 72 ? -0.586 3.569 20.344 1.00 96.25 72 LYS A C 1
ATOM 564 O O . LYS A 1 72 ? 0.432 3.330 19.687 1.00 96.25 72 LYS A O 1
ATOM 569 N N . SER A 1 73 ? -0.606 4.372 21.408 1.00 95.31 73 SER A N 1
ATOM 570 C CA . SER A 1 73 ? 0.600 5.000 21.957 1.00 95.31 73 SER A CA 1
ATOM 571 C C . SER A 1 73 ? 1.661 3.940 22.272 1.00 95.31 73 SER A C 1
ATOM 573 O O . SER A 1 73 ? 1.335 2.867 22.782 1.00 95.31 73 SER A O 1
ATOM 575 N N . GLY A 1 74 ? 2.912 4.211 21.900 1.00 95.19 74 GLY A N 1
ATOM 576 C CA . GLY A 1 74 ? 4.036 3.282 22.062 1.00 95.19 74 GLY A CA 1
ATOM 577 C C . GLY A 1 74 ? 4.091 2.115 21.066 1.00 95.19 74 GLY A C 1
ATOM 578 O O . GLY A 1 74 ? 5.044 1.348 21.111 1.00 95.19 74 GLY A O 1
ATOM 579 N N . CYS A 1 75 ? 3.116 1.958 20.158 1.00 96.88 75 CYS A N 1
ATOM 580 C CA . CYS A 1 75 ? 3.159 0.901 19.143 1.00 96.88 75 CYS A CA 1
ATOM 581 C C . CYS A 1 75 ? 3.813 1.374 17.839 1.00 96.88 75 CYS A C 1
ATOM 583 O O . CYS A 1 75 ? 4.839 0.837 17.443 1.00 96.88 75 CYS A O 1
ATOM 585 N N . GLY A 1 76 ? 3.209 2.342 17.140 1.00 95.19 76 GLY A N 1
ATOM 586 C CA . GLY A 1 76 ? 3.765 2.925 15.907 1.00 95.19 76 GLY A CA 1
ATOM 587 C C . GLY A 1 76 ? 3.918 1.980 14.701 1.00 95.19 76 GLY A C 1
ATOM 588 O O . GLY A 1 76 ? 4.336 2.429 13.637 1.00 95.19 76 GLY A O 1
ATOM 589 N N . ILE A 1 77 ? 3.563 0.697 14.832 1.00 97.38 77 ILE A N 1
ATOM 590 C CA . ILE A 1 77 ? 3.708 -0.304 13.769 1.00 97.38 77 ILE A CA 1
ATOM 591 C C . ILE A 1 77 ? 2.871 0.084 12.552 1.00 97.38 77 ILE A C 1
ATOM 593 O O . ILE A 1 77 ? 1.730 0.543 12.674 1.00 97.38 77 ILE A O 1
ATOM 597 N N . THR A 1 78 ? 3.461 -0.108 11.375 1.00 97.81 78 THR A N 1
ATOM 598 C CA . THR A 1 78 ? 2.821 0.155 10.090 1.00 97.81 78 THR A CA 1
ATOM 599 C C . THR A 1 78 ? 2.411 -1.150 9.420 1.00 97.81 78 THR A C 1
ATOM 601 O O . THR A 1 78 ? 3.148 -2.138 9.425 1.00 97.81 78 THR A O 1
ATOM 604 N N . THR A 1 79 ? 1.222 -1.157 8.830 1.00 98.31 79 THR A N 1
ATOM 605 C CA . THR A 1 79 ? 0.587 -2.345 8.257 1.00 98.31 79 THR A CA 1
ATOM 606 C C . THR A 1 79 ? 0.149 -2.056 6.826 1.00 98.31 79 THR A C 1
ATOM 608 O O . THR A 1 79 ? -0.438 -1.011 6.549 1.00 98.31 79 THR A O 1
ATOM 611 N N . CYS A 1 80 ? 0.423 -2.983 5.911 1.00 97.94 80 CYS A N 1
ATOM 612 C CA . CYS A 1 80 ? -0.027 -2.905 4.526 1.00 97.94 80 CYS A CA 1
ATOM 613 C C . CYS A 1 80 ? -1.546 -3.107 4.443 1.00 97.94 80 CYS A C 1
ATOM 615 O O . CYS A 1 80 ? -2.074 -4.108 4.928 1.00 97.94 80 CYS A O 1
ATOM 617 N N . SER A 1 81 ? -2.263 -2.189 3.797 1.00 96.50 81 SER A N 1
ATOM 618 C CA . SER A 1 81 ? -3.721 -2.260 3.671 1.00 96.50 81 SER A CA 1
ATOM 619 C C . SER A 1 81 ? -4.196 -3.392 2.760 1.00 96.50 81 SER A C 1
ATOM 621 O O . SER A 1 81 ? -5.341 -3.818 2.907 1.00 96.50 81 SER A O 1
ATOM 623 N N . ILE A 1 82 ? -3.329 -3.875 1.862 1.00 96.12 82 ILE A N 1
ATOM 624 C CA . ILE A 1 82 ? -3.615 -4.930 0.881 1.00 96.12 82 ILE A CA 1
ATOM 625 C C . ILE A 1 82 ? -3.434 -6.306 1.524 1.00 96.12 82 ILE A C 1
ATOM 627 O O . ILE A 1 82 ? -4.399 -7.041 1.707 1.00 96.12 82 ILE A O 1
ATOM 631 N N . CYS A 1 83 ? -2.208 -6.655 1.933 1.00 96.31 83 CYS A N 1
ATOM 632 C CA . CYS A 1 83 ? -1.927 -7.987 2.477 1.00 96.31 83 CYS A CA 1
ATOM 633 C C . CYS A 1 83 ? -2.188 -8.133 3.981 1.00 96.31 83 CYS A C 1
ATOM 635 O O . CYS A 1 83 ? -2.089 -9.251 4.488 1.00 96.31 83 CYS A O 1
ATOM 637 N N . LYS A 1 84 ? -2.488 -7.029 4.684 1.00 96.81 84 LYS A N 1
ATOM 638 C CA . LYS A 1 84 ? -2.712 -6.943 6.142 1.00 96.81 84 LYS A CA 1
ATOM 639 C C . LYS A 1 84 ? -1.503 -7.347 7.007 1.00 96.81 84 LYS A C 1
ATOM 641 O O . LYS A 1 84 ? -1.616 -7.415 8.227 1.00 96.81 84 LYS A O 1
ATOM 646 N N . ALA A 1 85 ? -0.339 -7.577 6.396 1.00 96.69 85 ALA A N 1
ATOM 647 C CA . ALA A 1 85 ? 0.919 -7.856 7.086 1.00 96.69 85 ALA A CA 1
ATOM 648 C C . ALA A 1 85 ? 1.687 -6.564 7.415 1.00 96.69 85 ALA A C 1
ATOM 650 O O . ALA A 1 85 ? 1.264 -5.461 7.054 1.00 96.69 85 ALA A O 1
ATOM 651 N N . ALA A 1 86 ? 2.833 -6.698 8.089 1.00 96.88 86 ALA A N 1
ATOM 652 C CA . ALA A 1 86 ? 3.738 -5.576 8.330 1.00 96.88 86 ALA A CA 1
ATOM 653 C C . ALA A 1 86 ? 4.080 -4.848 7.018 1.00 96.88 86 ALA A C 1
ATOM 655 O O . ALA A 1 86 ? 4.208 -5.471 5.959 1.00 96.88 86 ALA A O 1
ATOM 656 N N . SER A 1 87 ? 4.196 -3.521 7.087 1.00 96.50 87 SER A N 1
ATOM 657 C CA . SER A 1 87 ? 4.558 -2.707 5.927 1.00 96.50 87 SER A CA 1
ATOM 658 C C . SER A 1 87 ? 5.895 -3.159 5.336 1.00 96.50 87 SER A C 1
ATOM 660 O O . SER A 1 87 ? 6.868 -3.372 6.056 1.00 96.50 87 SER A O 1
ATOM 662 N N . HIS A 1 88 ? 5.947 -3.266 4.011 1.00 93.88 88 HIS A N 1
ATOM 663 C CA . HIS A 1 88 ? 7.124 -3.685 3.241 1.00 93.88 88 HIS A CA 1
ATOM 664 C C . HIS A 1 88 ? 7.851 -2.491 2.588 1.00 93.88 88 HIS A C 1
ATOM 666 O O . HIS A 1 88 ? 8.590 -2.638 1.612 1.00 93.88 88 HIS A O 1
ATOM 672 N N . GLY A 1 89 ? 7.658 -1.285 3.134 1.00 86.94 89 GLY A N 1
ATOM 673 C CA . GLY A 1 89 ? 8.365 -0.076 2.717 1.00 86.94 89 GLY A CA 1
ATOM 674 C C . GLY A 1 89 ? 8.137 0.259 1.242 1.00 86.94 89 GLY A C 1
ATOM 675 O O . GLY A 1 89 ? 7.006 0.469 0.818 1.00 86.94 89 GLY A O 1
ATOM 676 N N . LYS A 1 90 ? 9.225 0.329 0.465 1.00 81.06 90 LYS A N 1
ATOM 677 C CA . LYS A 1 90 ? 9.192 0.651 -0.975 1.00 81.06 90 LYS A CA 1
ATOM 678 C C . LYS A 1 90 ? 8.978 -0.566 -1.882 1.00 81.06 90 LYS A C 1
ATOM 680 O O . LYS A 1 90 ? 8.938 -0.404 -3.101 1.00 81.06 90 LYS A O 1
ATOM 685 N N . LEU A 1 91 ? 8.915 -1.772 -1.320 1.00 86.69 91 LEU A N 1
ATOM 686 C CA . LEU A 1 91 ? 8.644 -2.975 -2.101 1.00 86.69 91 LEU A CA 1
ATOM 687 C C . LEU A 1 91 ? 7.164 -3.006 -2.477 1.00 86.69 91 LEU A C 1
ATOM 689 O O . LEU A 1 91 ? 6.317 -2.582 -1.691 1.00 86.69 91 LEU A O 1
ATOM 693 N N . ASP A 1 92 ? 6.855 -3.507 -3.670 1.00 90.75 92 ASP A N 1
ATOM 694 C CA . ASP A 1 92 ? 5.464 -3.716 -4.064 1.00 90.75 92 ASP A CA 1
ATOM 695 C C . ASP A 1 92 ? 4.851 -4.831 -3.202 1.00 90.75 92 ASP A C 1
ATOM 697 O O . ASP A 1 92 ? 5.543 -5.767 -2.786 1.00 90.75 92 ASP A O 1
ATOM 701 N N . CYS A 1 93 ? 3.552 -4.741 -2.921 1.00 94.62 93 CYS A N 1
ATOM 702 C CA . CYS A 1 93 ? 2.881 -5.772 -2.142 1.00 94.62 93 CYS A CA 1
ATOM 703 C C . CYS A 1 93 ? 2.751 -7.056 -2.979 1.00 94.62 93 CYS A C 1
ATOM 705 O O . CYS A 1 93 ? 2.212 -7.000 -4.084 1.00 94.62 93 CYS A O 1
ATOM 707 N N . PRO A 1 94 ? 3.153 -8.235 -2.470 1.00 91.50 94 PRO A N 1
ATOM 708 C CA . PRO A 1 94 ? 3.046 -9.485 -3.226 1.00 91.50 94 PRO A CA 1
ATOM 709 C C . PRO A 1 94 ? 1.596 -9.930 -3.464 1.00 91.50 94 PRO A C 1
ATOM 711 O O . PRO A 1 94 ? 1.354 -10.766 -4.326 1.00 91.50 94 PRO A O 1
ATOM 714 N N . LYS A 1 95 ? 0.639 -9.387 -2.698 1.00 94.50 95 LYS A N 1
ATOM 715 C CA . LYS A 1 95 ? -0.801 -9.642 -2.858 1.00 94.50 95 LYS A CA 1
ATOM 716 C C . LYS A 1 95 ? -1.528 -8.525 -3.619 1.00 94.50 95 LYS A C 1
ATOM 718 O O . LYS A 1 95 ? -2.751 -8.516 -3.644 1.00 94.50 95 LYS A O 1
ATOM 723 N N . ASP A 1 96 ? -0.801 -7.561 -4.185 1.00 94.62 96 ASP A N 1
ATOM 724 C CA . ASP A 1 96 ? -1.393 -6.529 -5.038 1.00 94.62 96 ASP A CA 1
ATOM 725 C C . ASP A 1 96 ? -1.490 -7.035 -6.479 1.00 94.62 96 ASP A C 1
ATOM 727 O O . ASP A 1 96 ? -0.563 -6.904 -7.284 1.00 94.62 96 ASP A O 1
ATOM 731 N N . GLU A 1 97 ? -2.633 -7.644 -6.785 1.00 93.75 97 GLU A N 1
ATOM 732 C CA . GLU A 1 97 ? -2.936 -8.202 -8.103 1.00 93.75 97 GLU A CA 1
ATOM 733 C C . GLU A 1 97 ? -2.959 -7.133 -9.203 1.00 93.75 97 GLU A C 1
ATOM 735 O O . GLU A 1 97 ? -2.525 -7.398 -10.325 1.00 93.75 97 GLU A O 1
ATOM 740 N N . ALA A 1 98 ? -3.396 -5.909 -8.889 1.00 92.69 98 ALA A N 1
ATOM 741 C CA . ALA A 1 98 ? -3.435 -4.814 -9.854 1.00 92.69 98 ALA A CA 1
ATOM 742 C C . ALA A 1 98 ? -2.016 -4.388 -10.249 1.00 92.69 98 ALA A C 1
ATOM 744 O O . ALA A 1 98 ? -1.695 -4.304 -11.439 1.00 92.69 98 ALA A O 1
ATOM 745 N N . THR A 1 99 ? -1.131 -4.201 -9.265 1.00 92.75 99 THR A N 1
ATOM 746 C CA . THR A 1 99 ? 0.289 -3.943 -9.537 1.00 92.75 99 THR A CA 1
ATOM 747 C C . THR A 1 99 ? 0.919 -5.118 -10.283 1.00 92.75 99 THR A C 1
ATOM 749 O O . THR A 1 99 ? 1.627 -4.902 -11.268 1.00 92.75 99 THR A O 1
ATOM 752 N N . ALA A 1 100 ? 0.634 -6.364 -9.892 1.00 93.19 100 ALA A N 1
ATOM 753 C CA . ALA A 1 100 ? 1.143 -7.544 -10.592 1.00 93.19 100 ALA A CA 1
ATOM 754 C C . ALA A 1 100 ? 0.723 -7.574 -12.075 1.00 93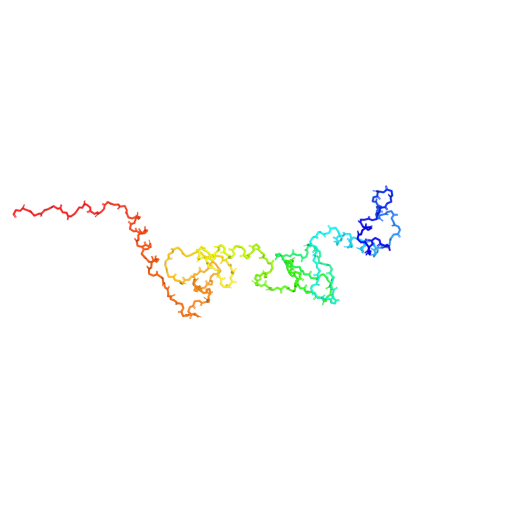.19 100 ALA A C 1
ATOM 756 O O . ALA A 1 100 ? 1.562 -7.839 -12.941 1.00 93.19 100 ALA A O 1
ATOM 757 N N . ALA A 1 101 ? -0.531 -7.232 -12.384 1.00 95.00 101 ALA A N 1
ATOM 758 C CA . ALA A 1 101 ? -1.043 -7.154 -13.750 1.00 95.00 101 ALA A CA 1
ATOM 759 C C . ALA A 1 101 ? -0.335 -6.067 -14.577 1.00 95.00 101 ALA A C 1
ATOM 761 O O . ALA A 1 101 ? 0.110 -6.336 -15.695 1.00 95.00 101 ALA A O 1
ATOM 762 N N . VAL A 1 102 ? -0.140 -4.867 -14.019 1.00 93.94 102 VAL A N 1
ATOM 763 C CA . VAL A 1 102 ? 0.608 -3.784 -14.687 1.00 93.94 102 VAL A CA 1
ATOM 764 C C . VAL A 1 102 ? 2.048 -4.210 -14.979 1.00 93.94 102 VAL A C 1
ATOM 766 O O . VAL A 1 102 ? 2.556 -3.978 -16.077 1.00 93.94 102 VAL A O 1
ATOM 769 N N . LEU A 1 103 ? 2.707 -4.883 -14.031 1.00 93.44 103 LEU A N 1
ATOM 770 C CA . LEU A 1 103 ? 4.063 -5.401 -14.223 1.00 93.44 103 LEU A CA 1
ATOM 771 C C . LEU A 1 103 ? 4.126 -6.503 -15.282 1.00 93.44 103 LEU A C 1
ATOM 773 O O . LEU A 1 103 ? 5.122 -6.593 -15.998 1.00 93.44 103 LEU A O 1
ATOM 777 N N . ALA A 1 104 ? 3.097 -7.338 -15.401 1.00 94.38 104 ALA A N 1
ATOM 778 C CA . ALA A 1 104 ? 3.020 -8.342 -16.455 1.00 94.38 104 ALA A CA 1
ATOM 779 C C . ALA A 1 104 ? 2.886 -7.691 -17.841 1.00 94.38 104 ALA A C 1
ATOM 781 O O . ALA A 1 104 ? 3.596 -8.079 -18.769 1.00 94.38 104 ALA A O 1
ATOM 782 N N . THR A 1 105 ? 2.042 -6.664 -17.975 1.00 96.12 105 THR A N 1
ATOM 783 C CA . THR A 1 105 ? 1.913 -5.877 -19.212 1.00 96.12 105 THR A CA 1
ATOM 784 C C . THR A 1 105 ? 3.225 -5.190 -19.576 1.00 96.12 105 THR A C 1
ATOM 786 O O . THR A 1 105 ? 3.675 -5.297 -20.713 1.00 96.12 105 THR A O 1
ATOM 789 N N . ALA A 1 106 ? 3.888 -4.561 -18.603 1.00 94.69 106 ALA A N 1
ATOM 790 C CA . ALA A 1 106 ? 5.180 -3.916 -18.808 1.00 94.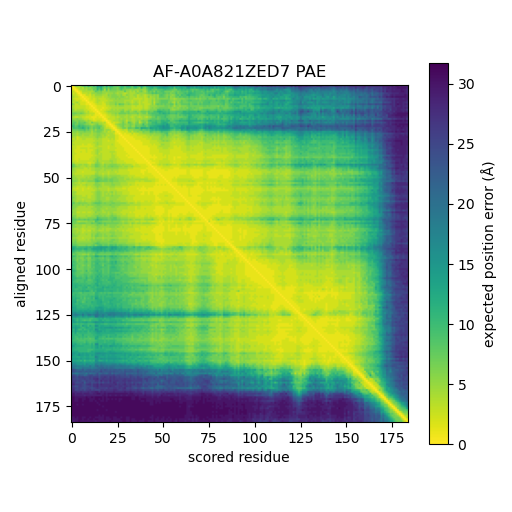69 106 ALA A CA 1
ATOM 791 C C . ALA A 1 106 ? 6.237 -4.893 -19.342 1.00 94.69 106 ALA A C 1
ATOM 793 O O . ALA A 1 106 ? 6.906 -4.588 -20.323 1.00 94.69 106 ALA A O 1
ATOM 794 N N . ARG A 1 107 ? 6.334 -6.102 -18.767 1.00 92.25 107 ARG A N 1
ATOM 795 C CA . ARG A 1 107 ? 7.256 -7.141 -19.259 1.00 92.25 107 ARG A CA 1
ATOM 796 C C . ARG A 1 107 ? 6.969 -7.529 -20.707 1.00 92.25 107 ARG A C 1
ATOM 798 O O . ARG A 1 107 ? 7.908 -7.667 -21.481 1.00 92.25 107 ARG A O 1
ATOM 805 N N . LYS A 1 108 ? 5.693 -7.681 -21.081 1.00 94.69 108 LYS A N 1
ATOM 806 C CA . LYS A 1 108 ? 5.296 -7.997 -22.465 1.00 94.69 108 LYS A CA 1
ATOM 807 C C . LYS A 1 108 ? 5.667 -6.882 -23.445 1.00 94.69 108 LYS A C 1
ATOM 809 O O . LYS A 1 108 ? 6.056 -7.177 -24.565 1.00 94.69 108 LYS A O 1
ATOM 814 N N . ALA A 1 109 ? 5.575 -5.626 -23.014 1.00 93.50 109 ALA A N 1
ATOM 815 C CA . ALA A 1 109 ? 5.979 -4.462 -23.801 1.00 93.50 109 ALA A CA 1
ATOM 816 C C . ALA A 1 109 ? 7.4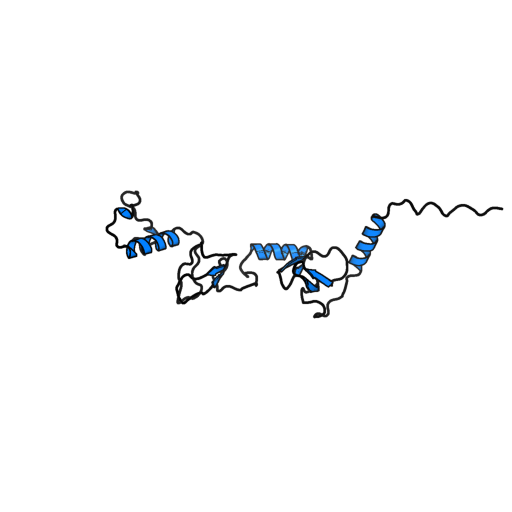99 -4.194 -23.772 1.00 93.50 109 ALA A C 1
ATOM 818 O O . ALA A 1 109 ? 7.974 -3.266 -24.420 1.00 93.50 109 ALA A O 1
ATOM 819 N N . GLY A 1 110 ? 8.272 -4.974 -23.006 1.00 92.88 110 GLY A N 1
ATOM 820 C CA . GLY A 1 110 ? 9.706 -4.754 -22.817 1.00 92.88 110 GLY A CA 1
ATOM 821 C C . GLY A 1 110 ? 10.047 -3.521 -21.975 1.00 92.88 110 GLY A C 1
ATOM 822 O O . GLY A 1 110 ? 11.185 -3.068 -22.019 1.00 92.88 110 GLY A O 1
ATOM 823 N N . TRP A 1 111 ? 9.086 -2.975 -21.224 1.00 95.81 111 TRP A N 1
ATOM 824 C CA . TRP A 1 111 ? 9.283 -1.832 -20.335 1.00 95.81 111 TRP A CA 1
ATOM 825 C C . TRP A 1 111 ? 9.985 -2.230 -19.033 1.00 95.81 111 TRP A C 1
ATOM 827 O O . TRP A 1 111 ? 9.743 -3.303 -18.475 1.00 95.81 111 TRP A O 1
ATOM 837 N N . THR A 1 112 ? 10.790 -1.314 -18.493 1.00 94.88 112 THR A N 1
ATOM 838 C CA . THR A 1 112 ? 11.598 -1.532 -17.285 1.00 94.88 112 THR A CA 1
ATOM 839 C C . THR A 1 112 ? 11.298 -0.484 -16.217 1.00 94.88 112 THR A C 1
ATOM 841 O O . THR A 1 112 ? 11.046 0.677 -16.524 1.00 94.88 112 THR A O 1
ATOM 844 N N . ARG A 1 113 ? 11.374 -0.852 -14.930 1.00 95.25 113 ARG A N 1
ATOM 845 C CA . ARG A 1 113 ? 11.257 0.105 -13.814 1.00 95.25 113 ARG A CA 1
ATOM 846 C C . ARG A 1 113 ? 12.620 0.617 -13.371 1.00 95.25 113 ARG A C 1
ATOM 848 O O . ARG A 1 113 ? 13.553 -0.156 -13.192 1.00 95.25 113 ARG A O 1
ATOM 855 N N . CYS A 1 114 ? 12.705 1.909 -13.066 1.00 96.25 114 CYS A N 1
ATOM 856 C CA . CYS A 1 114 ? 13.858 2.458 -12.354 1.00 96.25 114 CYS A CA 1
ATOM 857 C C . CYS A 1 114 ? 14.025 1.759 -10.990 1.00 96.25 114 CYS A C 1
ATOM 859 O O . CYS A 1 114 ? 13.061 1.668 -10.228 1.00 96.25 114 CYS A O 1
ATOM 861 N N . TYR A 1 115 ? 15.234 1.319 -10.625 1.00 94.69 115 TYR A N 1
ATOM 862 C CA . TYR A 1 115 ? 15.446 0.665 -9.323 1.00 94.69 115 TYR A CA 1
ATOM 863 C C . TYR A 1 115 ? 15.155 1.573 -8.124 1.00 94.69 115 TYR A C 1
ATOM 865 O O . TYR A 1 115 ? 14.754 1.081 -7.072 1.00 94.69 115 TYR A O 1
ATOM 873 N N . GLN A 1 116 ? 15.347 2.886 -8.275 1.00 94.62 116 GLN A N 1
ATOM 874 C CA . GLN A 1 116 ? 15.272 3.830 -7.164 1.00 94.62 116 GLN A CA 1
ATOM 875 C C . GLN A 1 116 ? 13.855 4.358 -6.927 1.00 94.62 116 GLN A C 1
ATOM 877 O O . GLN A 1 116 ? 13.345 4.279 -5.810 1.00 94.62 116 GLN A O 1
ATOM 882 N N . CYS A 1 117 ? 13.222 4.922 -7.959 1.00 93.69 117 CYS A N 1
ATOM 883 C CA . CYS A 1 117 ? 11.884 5.513 -7.839 1.00 93.69 117 CYS A CA 1
ATOM 884 C C . CYS A 1 117 ? 10.766 4.613 -8.367 1.00 93.69 117 CYS A C 1
ATOM 886 O O . CYS A 1 117 ? 9.597 4.949 -8.208 1.00 93.69 117 CYS A O 1
ATOM 888 N N . ARG A 1 118 ? 11.110 3.478 -8.990 1.00 93.00 118 ARG A N 1
ATOM 889 C CA . ARG A 1 118 ? 10.161 2.481 -9.500 1.00 93.00 118 ARG A CA 1
ATOM 890 C C . ARG A 1 118 ? 9.233 2.967 -10.620 1.00 93.00 118 ARG A C 1
ATOM 892 O O . ARG A 1 118 ? 8.368 2.204 -11.044 1.00 93.00 118 ARG A O 1
ATOM 899 N N . THR A 1 119 ? 9.425 4.176 -11.143 1.00 93.94 119 THR A N 1
ATOM 900 C CA . THR A 1 119 ? 8.735 4.662 -12.345 1.00 93.94 119 THR A CA 1
A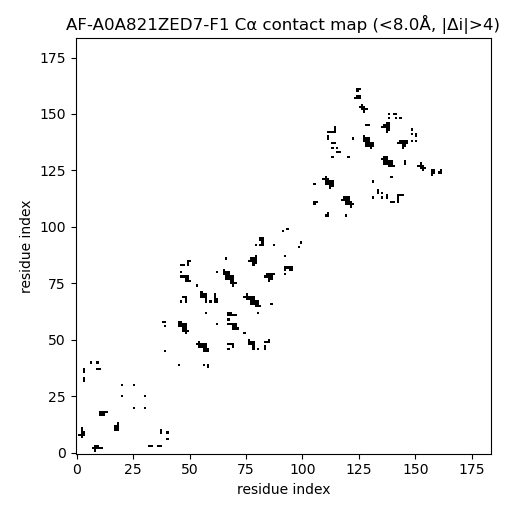TOM 901 C C . THR A 1 119 ? 9.013 3.744 -13.532 1.00 93.94 119 THR A C 1
ATOM 903 O O . THR A 1 119 ? 10.146 3.285 -13.704 1.00 93.94 119 THR A O 1
ATOM 906 N N . MET A 1 120 ? 7.979 3.481 -14.335 1.00 95.50 120 MET A N 1
ATOM 907 C CA . MET A 1 120 ? 8.086 2.707 -15.570 1.00 95.50 120 MET A CA 1
ATOM 908 C C . MET A 1 120 ? 8.779 3.528 -16.659 1.00 95.50 120 MET A C 1
ATOM 910 O O . MET A 1 120 ? 8.483 4.709 -16.834 1.00 95.50 120 MET A O 1
ATOM 914 N N . VAL A 1 121 ? 9.703 2.900 -17.374 1.00 95.25 121 VAL A N 1
ATOM 915 C CA . VAL A 1 121 ? 10.521 3.512 -18.416 1.00 95.25 121 VAL A CA 1
ATOM 916 C C . VAL A 1 121 ? 10.447 2.649 -19.670 1.00 95.25 121 VAL A C 1
ATOM 918 O O . VAL A 1 121 ? 10.676 1.437 -19.646 1.00 95.25 121 VAL A O 1
ATOM 921 N N . GLU A 1 122 ? 10.146 3.302 -20.781 1.00 94.38 122 GLU A N 1
ATOM 922 C CA . GLU A 1 122 ? 10.199 2.730 -22.118 1.00 94.38 122 GLU A CA 1
ATOM 923 C C . GLU A 1 122 ? 11.504 3.149 -22.802 1.00 94.38 122 GLU A C 1
ATOM 925 O O . GLU A 1 122 ? 11.922 4.302 -22.697 1.00 94.38 122 GLU A O 1
ATOM 930 N N . LEU A 1 123 ? 12.132 2.211 -23.509 1.00 91.44 123 LEU A N 1
ATOM 931 C CA . LEU A 1 123 ? 13.271 2.462 -24.379 1.00 91.44 123 LEU A CA 1
ATOM 932 C C . LEU A 1 123 ? 12.855 2.161 -25.813 1.00 91.44 123 LEU A C 1
ATOM 934 O O . LEU A 1 123 ? 12.770 0.999 -26.203 1.00 91.44 123 LEU A O 1
ATOM 938 N N . THR A 1 124 ? 12.615 3.211 -26.591 1.00 85.00 124 THR A N 1
ATOM 939 C CA . THR A 1 124 ? 12.275 3.080 -28.014 1.00 85.00 124 THR A CA 1
ATOM 940 C C . THR A 1 124 ? 13.517 2.904 -28.881 1.00 85.00 124 THR A C 1
ATOM 942 O O . THR A 1 124 ? 13.472 2.190 -29.878 1.00 85.00 124 THR A O 1
ATOM 945 N N . HIS A 1 125 ? 14.625 3.542 -28.502 1.00 82.00 125 HIS A N 1
ATOM 946 C CA . HIS A 1 125 ? 15.881 3.519 -29.237 1.00 82.00 125 HIS A CA 1
ATOM 947 C C . HIS A 1 125 ? 17.085 3.885 -28.360 1.00 82.00 125 HIS A C 1
ATOM 949 O O . HIS A 1 125 ? 16.918 4.514 -27.318 1.00 82.00 125 HIS A O 1
ATOM 955 N N . GLY A 1 126 ? 18.289 3.516 -28.797 1.00 85.75 126 GLY A N 1
ATOM 956 C CA . GLY A 1 126 ? 19.547 3.886 -28.152 1.00 85.75 126 GLY A CA 1
ATOM 957 C C . GLY A 1 126 ? 20.163 2.773 -27.310 1.00 85.75 126 GLY A C 1
ATOM 958 O O . GLY A 1 126 ? 19.789 1.602 -27.394 1.00 85.75 126 GLY A O 1
ATOM 959 N N . CYS A 1 127 ? 21.154 3.146 -26.500 1.00 91.19 127 CYS A N 1
ATOM 960 C CA . CYS A 1 127 ? 21.833 2.221 -25.599 1.00 91.19 127 CYS A CA 1
ATOM 961 C C . CYS A 1 127 ? 21.007 1.941 -24.333 1.00 91.19 127 CYS A C 1
ATOM 963 O O . CYS A 1 127 ? 20.069 2.656 -23.988 1.00 91.19 127 CYS A O 1
ATOM 965 N N . TYR A 1 128 ? 21.390 0.908 -23.592 1.00 95.25 128 TYR A N 1
ATOM 966 C CA . TYR A 1 128 ? 20.755 0.494 -22.347 1.00 95.25 128 TYR A CA 1
ATOM 967 C C . TYR A 1 128 ? 21.141 1.352 -21.129 1.00 95.25 128 TYR A C 1
ATOM 969 O O . TYR A 1 128 ? 20.747 1.011 -20.013 1.00 95.25 128 TYR A O 1
ATOM 977 N N . HIS A 1 129 ? 21.881 2.453 -21.310 1.00 96.12 129 HIS A N 1
ATOM 978 C CA . HIS A 1 129 ? 22.156 3.428 -20.251 1.00 96.12 129 HIS A CA 1
ATOM 979 C C . HIS A 1 129 ? 21.001 4.416 -20.101 1.00 96.12 129 HIS A C 1
ATOM 981 O O . HIS A 1 129 ? 20.827 5.298 -20.938 1.00 96.12 129 HIS A O 1
ATOM 987 N N . MET A 1 130 ? 20.233 4.298 -19.022 1.00 96.38 130 MET A N 1
ATOM 988 C CA . MET A 1 130 ? 19.055 5.127 -18.784 1.00 96.38 130 MET A CA 1
ATOM 989 C C . MET A 1 130 ? 19.272 6.100 -17.640 1.00 96.38 130 MET A C 1
ATOM 991 O O . MET A 1 130 ? 19.678 5.690 -16.557 1.00 96.38 130 MET A O 1
ATOM 995 N N . THR A 1 131 ? 18.867 7.353 -17.835 1.00 96.56 131 THR A N 1
ATOM 996 C CA . THR A 1 131 ? 18.758 8.348 -16.763 1.00 96.56 131 THR A CA 1
ATOM 997 C C . THR A 1 131 ? 17.283 8.571 -16.438 1.00 96.56 131 THR A C 1
ATOM 999 O O . THR A 1 131 ? 16.501 9.050 -17.258 1.00 96.56 131 THR A O 1
ATOM 1002 N N . CYS A 1 132 ? 16.866 8.205 -15.228 1.00 97.00 132 CYS A N 1
ATOM 1003 C CA . CYS A 1 132 ? 15.492 8.401 -14.780 1.00 97.00 132 CYS A CA 1
ATOM 1004 C C . CYS A 1 132 ? 15.207 9.877 -14.454 1.00 97.00 132 CYS A C 1
ATOM 1006 O O . CYS A 1 132 ? 16.107 10.638 -14.109 1.00 97.00 132 CYS A O 1
ATOM 1008 N N . ARG A 1 133 ? 13.925 10.268 -14.410 1.00 96.25 133 ARG A N 1
ATOM 1009 C CA . ARG A 1 133 ? 13.489 11.591 -13.914 1.00 96.25 133 ARG A CA 1
ATOM 1010 C C . ARG A 1 133 ? 13.913 11.863 -12.465 1.00 96.25 133 ARG A C 1
ATOM 1012 O O . ARG A 1 133 ? 14.101 13.014 -12.091 1.00 96.25 133 ARG A O 1
ATOM 1019 N N . CYS A 1 134 ? 14.114 10.816 -11.660 1.00 96.69 134 CYS A N 1
ATOM 1020 C CA . CYS A 1 134 ? 14.688 10.933 -10.315 1.00 96.69 134 CYS A CA 1
ATOM 1021 C C . CYS A 1 134 ? 16.225 11.055 -10.306 1.00 96.69 134 CYS A C 1
ATOM 1023 O O . CYS A 1 134 ? 16.826 10.950 -9.241 1.00 96.69 134 CYS A O 1
ATOM 1025 N N . ARG A 1 135 ? 16.853 11.237 -11.478 1.00 97.62 135 ARG A N 1
ATOM 1026 C CA . ARG A 1 135 ? 18.304 11.329 -11.726 1.00 97.62 135 ARG A CA 1
ATOM 1027 C C . ARG A 1 135 ? 19.111 10.048 -11.496 1.00 97.62 135 ARG A C 1
ATOM 1029 O O . ARG A 1 135 ? 20.328 10.079 -11.600 1.00 97.62 135 ARG A O 1
ATOM 1036 N N . ALA A 1 136 ? 18.455 8.924 -11.214 1.00 97.56 136 ALA A N 1
ATOM 1037 C CA . ALA A 1 136 ? 19.134 7.635 -11.120 1.00 97.56 136 ALA A CA 1
ATOM 1038 C C . ALA A 1 136 ? 19.589 7.167 -12.507 1.00 97.56 136 ALA A C 1
ATOM 1040 O O . ALA A 1 136 ? 18.774 7.137 -13.433 1.00 97.56 136 ALA A O 1
ATOM 1041 N N . GLU A 1 137 ? 20.847 6.751 -12.622 1.00 98.12 137 GLU A N 1
ATOM 1042 C CA . GLU A 1 137 ? 21.400 6.119 -13.819 1.00 98.12 137 GLU A CA 1
ATOM 1043 C C . GLU A 1 137 ? 21.391 4.597 -13.665 1.00 98.12 137 GLU A C 1
ATOM 1045 O O . GLU A 1 137 ? 21.869 4.057 -12.662 1.00 98.12 137 GLU A O 1
ATOM 1050 N N . PHE A 1 138 ? 20.816 3.881 -14.630 1.00 97.88 138 PHE A N 1
ATOM 1051 C CA . PHE A 1 138 ? 20.590 2.441 -14.514 1.00 97.88 138 PHE A CA 1
ATOM 1052 C C . PHE A 1 138 ? 20.632 1.710 -15.858 1.00 97.88 138 PHE A C 1
ATOM 1054 O O . PHE A 1 138 ? 20.459 2.306 -16.920 1.00 97.88 138 PHE A O 1
ATOM 1061 N N . CYS A 1 139 ? 20.862 0.398 -15.807 1.00 97.19 139 CYS A N 1
ATOM 1062 C CA . CYS A 1 139 ? 20.777 -0.478 -16.970 1.00 97.19 139 CYS A CA 1
ATOM 1063 C C . CYS A 1 139 ? 19.312 -0.797 -17.297 1.00 97.19 139 CYS A C 1
ATOM 1065 O O . CYS A 1 139 ? 18.593 -1.332 -16.453 1.00 97.19 139 CYS A O 1
ATOM 1067 N N . TYR A 1 140 ? 18.874 -0.542 -18.530 1.00 96.25 140 TYR A N 1
ATOM 1068 C CA . TYR A 1 140 ? 17.506 -0.840 -18.970 1.00 96.25 140 TYR A CA 1
ATOM 1069 C C . TYR A 1 140 ? 17.154 -2.335 -18.912 1.00 96.25 140 TYR A C 1
ATOM 1071 O O . TYR A 1 140 ? 16.002 -2.685 -18.683 1.00 96.25 140 TYR A O 1
ATOM 1079 N N . VAL A 1 141 ? 18.133 -3.224 -19.101 1.00 94.75 141 VAL A N 1
ATOM 1080 C CA . VAL A 1 141 ? 17.897 -4.677 -19.164 1.00 94.75 141 VAL A CA 1
ATOM 1081 C C . VAL A 1 141 ? 17.585 -5.255 -17.784 1.00 94.75 141 VAL A C 1
ATOM 1083 O O . VAL A 1 141 ? 16.645 -6.025 -17.625 1.00 94.75 141 VAL A O 1
ATOM 1086 N N . CYS A 1 142 ? 18.373 -4.889 -16.771 1.00 95.06 142 CYS A N 1
ATOM 1087 C CA . CYS A 1 142 ? 18.312 -5.518 -15.447 1.00 95.06 142 CYS A CA 1
ATOM 1088 C C . CYS A 1 142 ? 17.946 -4.554 -14.313 1.00 95.06 142 CYS A C 1
ATOM 1090 O O . CYS A 1 142 ? 17.864 -4.959 -13.157 1.00 95.06 142 CYS A O 1
ATOM 1092 N N . SER A 1 143 ? 17.705 -3.281 -14.626 1.00 95.38 143 SER A N 1
ATOM 1093 C CA . SER A 1 143 ? 17.395 -2.209 -13.674 1.00 95.38 143 SER A CA 1
ATOM 1094 C C . SER A 1 143 ? 18.501 -1.859 -12.674 1.00 95.38 143 SER A C 1
ATOM 1096 O O . SER A 1 143 ? 18.301 -0.936 -11.895 1.00 95.38 143 SER A O 1
ATOM 1098 N N . THR A 1 144 ? 19.660 -2.524 -12.652 1.00 96.56 144 THR A N 1
ATOM 1099 C CA . THR A 1 144 ? 20.725 -2.215 -11.679 1.00 96.56 144 THR A CA 1
ATOM 1100 C C . THR A 1 144 ? 21.348 -0.842 -11.940 1.00 96.56 144 THR A C 1
ATOM 1102 O O . THR A 1 144 ? 21.320 -0.385 -13.089 1.00 96.56 144 THR A O 1
ATOM 1105 N N . PRO A 1 145 ? 21.967 -0.191 -10.932 1.00 97.81 145 PRO A N 1
ATOM 1106 C CA . PRO A 1 145 ? 22.681 1.059 -11.164 1.00 97.81 145 PRO A CA 1
ATOM 1107 C C . PRO A 1 145 ? 23.722 0.893 -12.279 1.00 97.81 145 PRO A C 1
ATOM 1109 O O . PRO A 1 145 ? 24.315 -0.184 -12.427 1.00 97.81 145 PRO A O 1
ATOM 1112 N N . TRP A 1 146 ? 23.899 1.929 -13.098 1.00 97.25 146 TRP A N 1
ATOM 1113 C CA . TRP A 1 146 ? 24.719 1.848 -14.307 1.00 97.25 146 TRP A CA 1
ATOM 1114 C C . TRP A 1 146 ? 26.147 1.369 -13.998 1.00 97.25 146 TRP A C 1
ATOM 1116 O O . TRP A 1 146 ? 26.711 1.701 -12.957 1.00 97.25 146 TRP A O 1
ATOM 1126 N N . LYS A 1 147 ? 26.712 0.546 -14.893 1.00 94.25 147 LYS A N 1
ATOM 1127 C CA . LYS A 1 147 ? 28.015 -0.142 -14.750 1.00 94.25 147 LYS A CA 1
ATOM 1128 C C . LYS A 1 147 ? 28.142 -1.155 -13.595 1.00 94.25 147 LYS A C 1
ATOM 1130 O O . LYS A 1 147 ? 29.227 -1.689 -13.402 1.00 94.25 147 LYS A O 1
ATOM 1135 N N . ASN A 1 148 ? 27.054 -1.515 -12.907 1.00 96.62 148 ASN A N 1
ATOM 1136 C CA . ASN A 1 148 ? 27.043 -2.596 -11.906 1.00 96.62 148 ASN A CA 1
ATOM 1137 C C . ASN A 1 148 ? 26.456 -3.925 -12.430 1.00 96.62 148 ASN A C 1
ATOM 1139 O O . ASN A 1 148 ? 25.951 -4.738 -11.660 1.00 96.62 148 ASN A O 1
ATOM 1143 N N . CYS A 1 149 ? 26.506 -4.159 -13.744 1.00 96.75 149 CYS A N 1
ATOM 1144 C CA . CYS A 1 149 ? 26.049 -5.394 -14.387 1.00 96.75 149 CYS A CA 1
ATOM 1145 C C . CYS A 1 149 ? 26.897 -5.740 -15.618 1.00 96.75 149 CYS A C 1
ATOM 1147 O O . CYS A 1 149 ? 27.551 -4.870 -16.188 1.00 96.75 149 CYS A O 1
ATOM 1149 N N . LYS A 1 150 ? 26.808 -6.994 -16.078 1.00 96.62 150 LYS A N 1
ATOM 1150 C CA . LYS A 1 150 ? 27.445 -7.486 -17.316 1.00 96.62 150 LYS A CA 1
ATOM 1151 C C . LYS A 1 150 ? 26.500 -7.508 -18.528 1.00 96.62 150 LYS A C 1
ATOM 1153 O O . LYS A 1 150 ? 26.764 -8.214 -19.495 1.00 96.62 150 LYS A O 1
ATOM 1158 N N . CYS A 1 151 ? 25.371 -6.803 -18.459 1.00 95.62 151 CYS A N 1
ATOM 1159 C CA . CYS A 1 151 ? 24.442 -6.713 -19.583 1.00 95.62 151 CYS A CA 1
ATOM 1160 C C . CYS A 1 151 ? 25.129 -6.078 -20.806 1.00 95.62 151 CYS A C 1
ATOM 1162 O O . CYS A 1 151 ? 26.024 -5.245 -20.625 1.00 95.62 151 CYS A O 1
ATOM 1164 N N . PRO A 1 152 ? 24.704 -6.427 -22.035 1.00 93.31 152 PRO A N 1
ATOM 1165 C CA . PRO A 1 152 ? 25.145 -5.706 -23.223 1.00 93.31 152 PRO A CA 1
ATOM 1166 C C . PRO A 1 152 ? 24.835 -4.214 -23.072 1.00 93.31 152 PRO A C 1
ATOM 1168 O O . PRO A 1 152 ? 23.932 -3.824 -22.328 1.00 93.31 152 PRO A O 1
ATOM 1171 N N . GLN A 1 153 ? 25.597 -3.367 -23.761 1.00 90.12 153 GLN A N 1
ATOM 1172 C CA . GLN A 1 153 ? 25.396 -1.919 -23.689 1.00 90.12 153 GLN A CA 1
ATOM 1173 C C . GLN A 1 153 ? 24.299 -1.429 -24.637 1.00 90.12 153 GLN A C 1
ATOM 1175 O O . GLN A 1 153 ? 23.691 -0.402 -24.359 1.00 90.12 153 GLN A O 1
ATOM 1180 N N . TRP A 1 154 ? 24.013 -2.147 -25.719 1.00 86.75 154 TRP A N 1
ATOM 1181 C CA . TRP A 1 154 ? 22.950 -1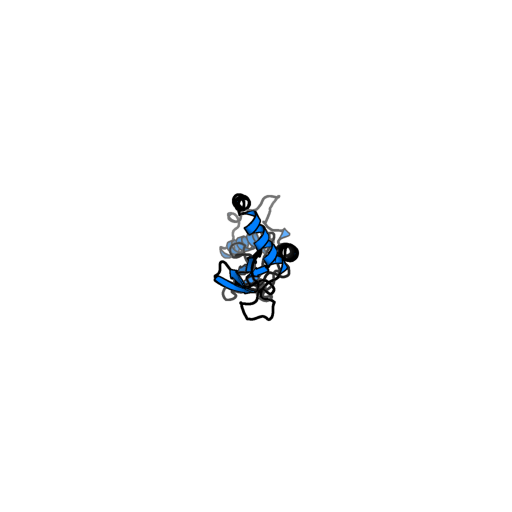.841 -26.677 1.00 86.75 154 TRP A CA 1
ATOM 1182 C C . TRP A 1 154 ? 22.495 -3.121 -27.384 1.00 86.75 154 TRP A C 1
ATOM 1184 O O . TRP A 1 154 ? 23.109 -4.176 -27.228 1.00 86.75 154 TRP A O 1
ATOM 1194 N N . ASP A 1 155 ? 21.414 -3.007 -28.147 1.00 84.50 155 ASP A N 1
ATOM 1195 C CA . ASP A 1 155 ? 20.931 -4.019 -29.084 1.00 84.50 155 ASP A CA 1
ATOM 1196 C C . ASP A 1 155 ? 21.014 -3.440 -30.499 1.00 84.50 155 ASP A C 1
ATOM 1198 O O . ASP A 1 155 ? 20.527 -2.335 -30.756 1.00 84.50 155 ASP A O 1
ATOM 1202 N N . GLU A 1 156 ? 21.696 -4.161 -31.387 1.00 76.25 156 GLU A N 1
ATOM 1203 C CA . GLU A 1 156 ? 21.979 -3.723 -32.753 1.00 76.25 156 GLU A CA 1
ATOM 1204 C C . GLU A 1 156 ? 20.696 -3.483 -33.550 1.00 76.25 156 GLU A C 1
ATOM 1206 O O . GLU A 1 156 ? 20.612 -2.495 -34.283 1.00 76.25 156 GLU A O 1
ATOM 1211 N N . GLU A 1 157 ? 19.650 -4.290 -33.344 1.00 73.62 157 GLU A N 1
ATOM 1212 C CA . GLU A 1 157 ? 18.375 -4.116 -34.047 1.00 73.62 157 GLU A CA 1
ATOM 1213 C C . GLU A 1 157 ? 17.738 -2.752 -33.743 1.00 73.62 157 GLU A C 1
ATOM 1215 O O . GLU A 1 157 ? 17.174 -2.100 -34.629 1.00 73.62 157 GLU A O 1
ATOM 1220 N N . ARG A 1 158 ? 17.903 -2.251 -32.512 1.00 71.38 158 ARG A N 1
ATOM 1221 C CA . ARG A 1 158 ? 17.384 -0.937 -32.095 1.00 71.38 158 ARG A CA 1
ATOM 1222 C C . ARG A 1 158 ? 18.168 0.232 -32.687 1.00 71.38 158 ARG A C 1
ATOM 1224 O O . ARG A 1 158 ? 17.592 1.300 -32.891 1.00 71.38 158 ARG A O 1
ATOM 1231 N N . LEU A 1 159 ? 19.446 0.041 -33.017 1.00 67.19 159 LEU A N 1
ATOM 1232 C CA . LEU A 1 159 ? 20.254 1.063 -33.692 1.00 67.19 159 LEU A CA 1
ATOM 1233 C C . LEU A 1 159 ? 19.788 1.279 -35.141 1.00 67.19 159 LEU A C 1
ATOM 1235 O O . LEU A 1 159 ? 19.732 2.415 -35.618 1.00 67.19 159 LEU A O 1
ATOM 1239 N N . PHE A 1 160 ? 19.376 0.215 -35.834 1.00 66.06 160 PHE A N 1
ATOM 1240 C CA . PHE A 1 160 ? 18.852 0.326 -37.199 1.00 66.06 160 PHE A CA 1
ATOM 1241 C C . PHE A 1 160 ? 17.484 1.013 -37.255 1.00 66.06 160 PHE A C 1
ATOM 1243 O O . PHE A 1 160 ? 17.202 1.734 -38.217 1.00 66.06 160 PHE A O 1
ATOM 1250 N N . VAL A 1 161 ? 16.648 0.852 -36.223 1.00 64.38 161 VAL A N 1
ATOM 1251 C CA . VAL A 1 161 ? 15.386 1.600 -36.100 1.00 64.38 161 VAL A CA 1
ATOM 1252 C C . VAL A 1 161 ? 15.654 3.104 -36.015 1.00 64.38 161 VAL A C 1
ATOM 1254 O O . VAL A 1 161 ? 15.001 3.865 -36.727 1.00 64.38 161 VAL A O 1
ATOM 1257 N N . GLU A 1 162 ? 16.653 3.558 -35.248 1.00 62.84 162 GLU A N 1
ATOM 1258 C CA . GLU A 1 162 ? 17.036 4.980 -35.248 1.00 62.84 162 GLU A CA 1
ATOM 1259 C C . GLU A 1 162 ? 17.467 5.476 -36.618 1.00 62.84 162 GLU A C 1
ATOM 1261 O O . GLU A 1 162 ? 17.028 6.542 -37.049 1.00 62.84 162 GLU A O 1
ATOM 1266 N N . ALA A 1 163 ? 18.333 4.724 -37.302 1.00 62.06 163 ALA A N 1
ATOM 1267 C CA . ALA A 1 163 ? 18.827 5.104 -38.619 1.00 62.06 163 ALA A CA 1
ATOM 1268 C C . ALA A 1 163 ? 17.668 5.247 -39.619 1.00 62.06 163 ALA A C 1
ATOM 1270 O O . ALA A 1 163 ? 17.613 6.218 -40.377 1.00 62.06 163 ALA A O 1
ATOM 1271 N N . ARG A 1 164 ? 16.685 4.339 -39.564 1.00 65.56 164 ARG A N 1
ATOM 1272 C CA . ARG A 1 164 ? 15.452 4.405 -40.365 1.00 65.56 164 ARG A CA 1
ATOM 1273 C C . ARG A 1 164 ? 14.574 5.602 -39.996 1.00 65.56 164 ARG A C 1
ATOM 1275 O O . ARG A 1 164 ? 14.113 6.310 -40.883 1.00 65.56 164 ARG A O 1
ATOM 1282 N N . VAL A 1 165 ? 14.377 5.883 -38.708 1.00 63.69 165 VAL A N 1
ATOM 1283 C CA . VAL A 1 165 ? 13.587 7.045 -38.258 1.00 63.69 165 VAL A CA 1
ATOM 1284 C C . VAL A 1 165 ? 14.264 8.367 -38.641 1.00 63.69 165 VAL A C 1
ATOM 1286 O O . VAL A 1 165 ? 13.580 9.308 -39.039 1.00 63.69 165 VAL A O 1
ATOM 1289 N N . ARG A 1 166 ? 15.598 8.457 -38.562 1.00 65.00 166 ARG A N 1
ATOM 1290 C CA . ARG A 1 166 ? 16.361 9.647 -38.975 1.00 65.00 166 ARG A CA 1
ATOM 1291 C C . ARG A 1 166 ? 16.312 9.853 -40.487 1.00 65.00 166 ARG A C 1
ATOM 1293 O O . ARG A 1 166 ? 16.026 10.962 -40.918 1.00 65.00 166 ARG A O 1
ATOM 1300 N N . THR A 1 167 ? 16.526 8.803 -41.281 1.00 64.25 167 THR A N 1
ATOM 1301 C CA . THR A 1 167 ? 16.450 8.880 -42.754 1.00 64.25 167 THR A CA 1
ATOM 1302 C C . THR A 1 167 ? 15.040 9.206 -43.250 1.00 64.25 167 THR A C 1
ATOM 1304 O O . THR A 1 167 ? 14.903 10.023 -44.152 1.00 64.25 167 THR A O 1
ATOM 1307 N N . ALA A 1 168 ? 13.990 8.685 -42.606 1.00 61.66 168 ALA A N 1
ATOM 1308 C CA . ALA A 1 168 ? 12.596 9.014 -42.925 1.00 61.66 168 ALA A CA 1
ATOM 1309 C C . ALA A 1 168 ? 12.189 10.462 -42.576 1.00 61.66 168 ALA A C 1
ATOM 1311 O O . ALA A 1 168 ? 11.189 10.960 -43.090 1.00 61.66 168 ALA A O 1
ATOM 1312 N N . ARG A 1 169 ? 12.939 11.148 -41.702 1.00 58.56 169 ARG A N 1
ATOM 1313 C CA . ARG A 1 169 ? 12.718 12.563 -41.342 1.00 58.56 169 ARG A CA 1
ATOM 1314 C C . ARG A 1 169 ? 13.489 13.546 -42.225 1.00 58.56 169 ARG A C 1
ATOM 1316 O O . ARG A 1 169 ? 13.238 14.745 -42.128 1.00 58.56 169 ARG A O 1
ATOM 1323 N N . ILE A 1 170 ? 14.406 13.073 -43.070 1.00 53.56 170 ILE A N 1
ATOM 1324 C CA . ILE A 1 170 ? 15.074 13.913 -44.068 1.00 53.56 170 ILE A CA 1
ATOM 1325 C C . ILE A 1 170 ? 14.124 14.014 -45.271 1.00 53.56 170 ILE A C 1
ATOM 1327 O O . ILE A 1 170 ? 13.858 12.995 -45.909 1.00 53.56 170 ILE A O 1
ATOM 1331 N N . PRO A 1 171 ? 13.574 15.198 -45.604 1.00 48.44 171 PRO A N 1
ATOM 1332 C CA . PRO A 1 171 ? 12.761 15.334 -46.805 1.00 48.44 171 PRO A CA 1
ATOM 1333 C C . PRO A 1 171 ? 13.604 14.955 -48.029 1.00 48.44 171 PRO A C 1
ATOM 1335 O O . PRO A 1 171 ? 14.766 15.347 -48.128 1.00 48.44 171 PRO A O 1
ATOM 1338 N N . ALA A 1 172 ? 13.008 14.215 -48.968 1.00 50.22 172 ALA A N 1
ATOM 1339 C CA . ALA A 1 172 ? 13.620 13.648 -50.177 1.00 50.22 172 ALA A CA 1
ATOM 1340 C C . ALA A 1 172 ? 14.121 14.688 -51.212 1.00 50.22 172 ALA A C 1
ATOM 1342 O O . ALA A 1 172 ? 14.067 14.460 -52.417 1.00 50.22 172 ALA A O 1
ATOM 1343 N N . ARG A 1 173 ? 14.584 15.862 -50.773 1.00 50.12 173 ARG A N 1
ATOM 1344 C CA . ARG A 1 173 ? 14.874 17.018 -51.626 1.00 50.12 173 ARG A CA 1
ATOM 1345 C C . ARG A 1 173 ? 16.350 17.192 -51.996 1.00 50.12 173 ARG A C 1
ATOM 1347 O O . ARG A 1 173 ? 16.680 18.204 -52.598 1.00 50.12 173 ARG A O 1
ATOM 1354 N N . GLN A 1 174 ? 17.228 16.239 -51.675 1.00 53.78 174 GLN A N 1
ATOM 1355 C CA . GLN A 1 174 ? 18.672 16.369 -51.948 1.00 53.78 174 GLN A CA 1
ATOM 1356 C C . GLN A 1 174 ? 19.337 15.192 -52.682 1.00 53.78 174 GLN A C 1
ATOM 1358 O O . GLN A 1 174 ? 20.551 15.203 -52.836 1.00 53.78 174 GLN A O 1
ATOM 1363 N N . ILE A 1 175 ? 18.585 14.213 -53.203 1.00 51.00 175 ILE A N 1
ATOM 1364 C CA . ILE A 1 175 ? 19.176 13.100 -53.988 1.00 51.00 175 ILE A CA 1
ATOM 1365 C C . ILE A 1 175 ? 19.082 13.339 -55.512 1.00 51.00 175 ILE A C 1
ATOM 1367 O O . ILE A 1 175 ? 19.654 12.598 -56.301 1.00 51.00 175 ILE A O 1
ATOM 1371 N N . ALA A 1 176 ? 18.431 14.412 -55.964 1.00 47.75 176 ALA A N 1
ATOM 1372 C CA . ALA A 1 176 ? 18.262 14.695 -57.389 1.00 47.75 176 ALA A CA 1
ATOM 1373 C C . ALA A 1 176 ? 18.968 15.991 -57.804 1.00 47.75 176 ALA A C 1
ATOM 1375 O O . ALA A 1 176 ? 18.280 16.948 -58.140 1.00 47.75 176 ALA A O 1
ATOM 1376 N N . GLN A 1 177 ? 20.309 16.057 -57.747 1.00 49.31 177 GLN A N 1
ATOM 1377 C CA . GLN A 1 177 ? 21.059 17.126 -58.437 1.00 49.31 177 GLN A CA 1
ATOM 1378 C C . GLN A 1 177 ? 22.586 16.935 -58.552 1.00 49.31 177 GLN A C 1
ATOM 1380 O O . GLN A 1 177 ? 23.323 17.904 -58.466 1.00 49.31 177 GLN A O 1
ATOM 1385 N N . THR A 1 178 ? 23.099 15.732 -58.819 1.00 43.03 178 THR A N 1
ATOM 1386 C CA . THR A 1 178 ? 24.456 15.593 -59.402 1.00 43.03 178 THR A CA 1
ATOM 1387 C C . THR A 1 178 ? 24.517 14.394 -60.344 1.00 43.03 178 THR A C 1
ATOM 1389 O O . THR A 1 178 ? 25.241 13.438 -60.106 1.00 43.03 178 THR A O 1
ATOM 1392 N N . ASN A 1 179 ? 23.707 14.415 -61.398 1.00 48.50 179 ASN A N 1
ATOM 1393 C CA . ASN A 1 179 ? 23.942 13.611 -62.595 1.00 48.50 179 ASN A CA 1
ATOM 1394 C C . ASN A 1 179 ? 23.411 14.411 -63.782 1.00 48.50 179 ASN A C 1
ATOM 1396 O O . ASN A 1 179 ? 22.230 14.323 -64.096 1.00 48.50 179 ASN A O 1
ATOM 1400 N N . ASN A 1 180 ? 24.265 15.274 -64.338 1.00 40.31 180 ASN A N 1
ATOM 1401 C CA . ASN A 1 180 ? 24.298 15.647 -65.756 1.00 40.31 180 ASN A CA 1
ATOM 1402 C C . ASN A 1 180 ? 25.403 16.684 -65.981 1.00 40.31 180 ASN A C 1
ATOM 1404 O O . ASN A 1 180 ? 25.292 17.811 -65.504 1.00 40.31 180 ASN A O 1
ATOM 1408 N N . GLY A 1 181 ? 26.446 16.310 -66.729 1.00 36.22 181 GLY A N 1
ATOM 1409 C CA . GLY A 1 181 ? 27.411 17.285 -67.235 1.00 36.22 181 GLY A CA 1
ATOM 1410 C C . GLY A 1 181 ? 28.790 16.752 -67.617 1.00 36.22 181 GLY A C 1
ATOM 1411 O O . GLY A 1 181 ? 29.776 17.317 -67.164 1.00 36.22 181 GLY A O 1
ATOM 1412 N N . ILE A 1 182 ? 28.884 15.712 -68.453 1.00 43.00 182 ILE A N 1
ATOM 1413 C CA . ILE A 1 182 ? 30.067 15.528 -69.311 1.00 43.00 182 ILE A CA 1
ATOM 1414 C C . ILE A 1 182 ? 29.568 15.492 -70.752 1.00 43.00 182 ILE A C 1
ATOM 1416 O O . ILE A 1 182 ? 28.871 14.555 -71.132 1.00 43.00 182 ILE A O 1
ATOM 1420 N N . ASN A 1 183 ? 29.879 16.550 -71.496 1.00 35.66 183 ASN A N 1
ATOM 1421 C CA . ASN A 1 183 ? 30.150 16.549 -72.934 1.00 35.66 183 ASN A CA 1
ATOM 1422 C C . ASN A 1 183 ? 30.559 17.971 -73.332 1.00 35.66 183 ASN A C 1
ATOM 1424 O O . ASN A 1 183 ? 29.701 18.849 -73.375 1.00 35.66 183 ASN A O 1
ATOM 1428 N N . PHE A 1 184 ? 31.858 18.186 -73.535 1.00 40.56 184 PHE A N 1
ATOM 1429 C CA . PHE A 1 184 ? 32.484 18.584 -74.802 1.00 40.56 184 PHE A CA 1
ATOM 1430 C C . PHE A 1 184 ? 33.969 18.221 -74.727 1.00 40.56 184 PHE A C 1
ATOM 1432 O O . PHE A 1 184 ? 34.563 18.439 -73.646 1.00 40.56 184 PHE A O 1
#

pLDDT: mean 86.56, std 15.06, range [35.66, 98.31]

Secondary structure (DSSP, 8-state):
-GGGT-GGGPSPEETTEEPPGGGS---HHHHHHHHHHHHHHH-SS--B-SSTTT--B--GGGEETTEEEP-STTT--EEETTT-SB--TTSPPTT-HHHHHHHHHHHHTT-EE-TTT--EE---SS-SEEE-TT--EEETTT-PBTTSS---S--HHHHHHHHHHHHHTS-S-SSSSS------

Sequence (184 aa):
MKSMQDETLMPPRCCQKIIPIDLAKLTSTQIENFHAKHLEYSTKDRLYCSQPTCSTFIPPKRIVNGIGTCPKSGCGITTCSICKAASHGKLDCPKDEATAAVLATARKAGWTRCYQCRTMVELTHGCYHMTCRCRAEFCYVCSTPWKNCKCPQWDEERLFVEARVRTARIPARQIAQTNNGINF

Foldseek 3Di:
DVCLVDLVCPPPDDPNHRDPCVPDPDDPVRVVSNVLSNQQSPDDLWAFQQPPVGRHTFGPVQADPQWTFHPDPPPRFIAGSQPSHGDPPPDDDPRPVVVVVVVVVCVVLLWAAAPPNRDIDDDQADWQFDQDPVRFTAGSNPNHGPPPDPDDGHDPVRHVVVVVVVVVPPPPPPPPPPPDDDDD

Radius of gyration: 30.68 Å; Cα contacts (8 Å, |Δi|>4): 218; chains: 1; bounding box: 71×28×106 Å

Nearest PDB structures (foldseek):
  7m4m-assembly1_A  TM=3.509E-01  e=5.373E-07  Homo sapiens
  7m4m-assembly2_B  TM=3.551E-01  e=1.605E-06  Homo sapiens
  7m4n-assembly2_B  TM=5.414E-01  e=5.017E-03  Homo sapiens
  7m4o-assembly1_A  TM=5.471E-01  e=5.707E-03  Homo sapiens
  7m4n-assembly1_A  TM=4.471E-01  e=8.398E-03  Homo sapiens